Protein AF-A0A5M6ZH50-F1 (afdb_monomer_lite)

pLDDT: mean 71.4, std 13.03, range [37.47, 96.62]

Radius of gyration: 20.54 Å; chains: 1; bounding box: 47×51×54 Å

Secondary structure (DSSP, 8-state):
-TTHHHHHHHHHHHHHHHHHHHHHHS-S--TTTTS-HHHHHHHHHHHHHHHHHHHHHHHHHHHHHTTS-TTSPPSSHHHHHHHHTHHHHHHHHHHHHHHHHHHTT--HHHHHHHHHHHHHHHHHHHHHHH-SSHHHHHHHHHHHHHHHHHHHHHHHHHSHHHHHHHHHHHH-HHHHHHHHHHHHHHHHHHHHHHH-THHHHHHHHHHHHHHHHHHHHHT--

Structure (mmCIF, N/CA/C/O backbone):
data_AF-A0A5M6ZH50-F1
#
_entry.id   AF-A0A5M6ZH50-F1
#
loop_
_atom_site.group_PDB
_atom_site.id
_atom_site.type_symbol
_atom_site.label_atom_id
_atom_site.label_alt_id
_atom_site.label_comp_id
_atom_site.label_asym_id
_atom_site.label_entity_id
_atom_site.label_seq_id
_atom_site.pdbx_PDB_ins_code
_atom_site.Cartn_x
_atom_site.Cartn_y
_atom_site.Cartn_z
_atom_site.occupancy
_atom_site.B_iso_or_equiv
_atom_site.auth_seq_id
_atom_site.auth_comp_id
_atom_site.auth_asym_id
_atom_site.auth_atom_id
_atom_site.pdbx_PDB_model_num
ATOM 1 N N . MET A 1 1 ? -2.933 5.204 34.360 1.00 53.44 1 MET A N 1
ATOM 2 C CA . MET A 1 1 ? -3.200 4.331 33.190 1.00 53.44 1 MET A CA 1
ATOM 3 C C . MET A 1 1 ? -3.358 5.073 31.856 1.00 53.44 1 MET A C 1
ATOM 5 O O . MET A 1 1 ? -3.333 4.418 30.826 1.00 53.44 1 MET A O 1
ATOM 9 N N . GLN A 1 2 ? -3.431 6.413 31.823 1.00 55.91 2 GLN A N 1
ATOM 10 C CA . GLN A 1 2 ? -3.621 7.194 30.583 1.00 55.91 2 GLN A CA 1
ATOM 11 C C . GLN A 1 2 ? -2.525 7.001 29.510 1.00 55.91 2 GLN A C 1
ATOM 13 O O . GLN A 1 2 ? -2.790 7.214 28.332 1.00 55.91 2 GLN A O 1
ATOM 18 N N . PHE A 1 3 ? -1.317 6.573 29.898 1.00 60.88 3 PHE A N 1
ATOM 19 C CA . PHE A 1 3 ? -0.189 6.373 28.976 1.00 60.88 3 PHE A CA 1
ATOM 20 C C . PHE A 1 3 ? -0.034 4.938 28.447 1.00 60.88 3 PHE A C 1
ATOM 22 O O . PHE A 1 3 ? 0.699 4.717 27.486 1.00 60.88 3 PHE A O 1
ATOM 29 N N . LEU A 1 4 ? -0.743 3.969 29.035 1.00 60.50 4 LEU A N 1
ATOM 30 C CA . LEU A 1 4 ? -0.648 2.553 28.668 1.00 60.50 4 LEU A CA 1
ATOM 31 C C . LEU A 1 4 ? -0.952 2.269 27.177 1.00 60.50 4 LEU A C 1
ATOM 33 O O . LEU A 1 4 ? -0.194 1.513 26.572 1.00 60.50 4 LEU A O 1
ATOM 37 N N . PRO A 1 5 ? -1.964 2.894 26.533 1.00 55.47 5 PRO A N 1
ATOM 38 C CA . PRO A 1 5 ? -2.232 2.664 25.112 1.00 55.47 5 PRO A CA 1
ATOM 39 C C . PRO A 1 5 ? -1.081 3.127 24.211 1.00 55.47 5 PRO A C 1
ATOM 41 O O . PRO A 1 5 ? -0.765 2.476 23.221 1.00 55.47 5 PRO A O 1
ATOM 44 N N . TYR A 1 6 ? -0.416 4.229 24.569 1.00 61.12 6 TYR A N 1
ATOM 45 C CA . TYR A 1 6 ? 0.723 4.746 23.809 1.00 61.12 6 TYR A CA 1
ATOM 46 C C . TYR A 1 6 ? 1.960 3.865 23.979 1.00 61.12 6 TYR A C 1
ATOM 48 O O . TYR A 1 6 ? 2.678 3.640 23.009 1.00 61.12 6 TYR A O 1
ATOM 56 N N . ALA A 1 7 ? 2.176 3.312 25.176 1.00 63.84 7 ALA A N 1
ATOM 57 C CA . ALA A 1 7 ? 3.242 2.342 25.418 1.00 63.84 7 ALA A CA 1
ATOM 58 C C . ALA A 1 7 ? 3.039 1.058 24.593 1.00 63.84 7 ALA A C 1
ATOM 60 O O . ALA A 1 7 ? 3.978 0.589 23.954 1.00 63.84 7 ALA A O 1
ATOM 61 N N . ILE A 1 8 ? 1.803 0.543 24.528 1.00 59.88 8 ILE A N 1
ATOM 62 C CA . ILE A 1 8 ? 1.443 -0.595 23.664 1.00 59.88 8 ILE A CA 1
ATOM 63 C C . ILE A 1 8 ? 1.653 -0.241 22.185 1.00 59.88 8 ILE A C 1
ATOM 65 O O . ILE A 1 8 ? 2.130 -1.064 21.412 1.00 59.88 8 ILE A O 1
ATOM 69 N N . GLY A 1 9 ? 1.368 0.998 21.785 1.00 59.56 9 GLY A N 1
ATOM 70 C CA . GLY A 1 9 ? 1.600 1.465 20.418 1.00 59.56 9 GLY A CA 1
ATOM 71 C C . GLY A 1 9 ? 3.038 1.561 19.997 1.00 59.56 9 GLY A C 1
ATOM 72 O O . GLY A 1 9 ? 3.397 1.082 18.926 1.00 59.56 9 GLY A O 1
ATOM 73 N N . ILE A 1 10 ? 3.872 2.122 20.859 1.00 62.03 10 ILE A N 1
ATOM 74 C CA . ILE A 1 10 ? 5.314 2.142 20.647 1.00 62.03 10 ILE A CA 1
ATOM 75 C C . ILE A 1 10 ? 5.848 0.702 20.578 1.00 62.03 10 ILE A C 1
ATOM 77 O O . ILE A 1 10 ? 6.652 0.388 19.701 1.00 62.03 10 ILE A O 1
ATOM 81 N N . PHE A 1 11 ? 5.341 -0.199 21.427 1.00 62.53 11 PHE A N 1
ATOM 82 C CA . PHE A 1 11 ? 5.687 -1.619 21.374 1.00 62.53 11 PHE A CA 1
ATOM 83 C C . PHE A 1 11 ? 5.271 -2.282 20.046 1.00 62.53 11 PHE A C 1
ATOM 85 O O . PHE A 1 11 ? 6.089 -2.931 19.402 1.00 62.53 11 PHE A O 1
ATOM 92 N N . LEU A 1 12 ? 4.047 -2.059 19.559 1.00 53.88 12 LEU A N 1
ATOM 93 C CA . LEU A 1 12 ? 3.583 -2.601 18.272 1.00 53.88 12 LEU A CA 1
ATOM 94 C C . LEU A 1 12 ? 4.338 -2.029 17.061 1.00 53.88 12 LEU A C 1
ATOM 96 O O . LEU A 1 12 ? 4.458 -2.704 16.042 1.00 53.88 12 LEU A O 1
ATOM 100 N N . LEU A 1 13 ? 4.882 -0.814 17.171 1.00 59.00 13 LEU A N 1
ATOM 101 C CA . LEU A 1 13 ? 5.740 -0.209 16.148 1.00 59.00 13 LEU A CA 1
ATOM 102 C C . LEU A 1 13 ? 7.201 -0.681 16.224 1.00 59.00 13 LEU A C 1
ATOM 104 O O . LEU A 1 13 ? 7.985 -0.415 15.313 1.00 59.00 13 LEU A O 1
ATOM 108 N N . THR A 1 14 ? 7.581 -1.404 17.280 1.00 60.38 14 THR A N 1
ATOM 109 C CA . THR A 1 14 ? 8.961 -1.858 17.510 1.00 60.38 14 THR A CA 1
ATOM 110 C C . THR A 1 14 ? 9.535 -2.676 16.347 1.00 60.38 14 THR A C 1
ATOM 112 O O . THR A 1 14 ? 10.663 -2.382 15.958 1.00 60.38 14 THR A O 1
ATOM 115 N N . PRO A 1 15 ? 8.807 -3.614 15.703 1.00 52.69 15 PRO A N 1
ATOM 116 C CA . PRO A 1 15 ? 9.320 -4.318 14.527 1.00 52.69 15 PRO A CA 1
ATOM 117 C C . PRO A 1 15 ? 9.703 -3.372 13.382 1.00 52.69 15 PRO A C 1
ATOM 119 O O . PRO A 1 15 ? 10.737 -3.569 12.751 1.00 52.69 15 PRO A O 1
ATOM 122 N N . PHE A 1 16 ? 8.926 -2.307 13.153 1.00 60.97 16 PHE A N 1
ATOM 123 C CA . PHE A 1 16 ? 9.226 -1.304 12.128 1.00 60.97 16 PHE A CA 1
ATOM 124 C C . PHE A 1 16 ? 10.442 -0.458 12.499 1.00 60.97 16 PHE A C 1
ATOM 126 O O . PHE A 1 16 ? 11.286 -0.212 11.643 1.00 60.97 16 PHE A O 1
ATOM 133 N N . PHE A 1 17 ? 10.573 -0.051 13.765 1.00 67.56 17 PHE A N 1
ATOM 134 C CA . PHE A 1 17 ? 11.758 0.672 14.237 1.00 67.56 17 PHE A CA 1
ATOM 135 C C . PHE A 1 17 ? 13.023 -0.181 14.171 1.00 67.56 17 PHE A C 1
ATOM 137 O O . PHE A 1 17 ? 14.064 0.311 13.746 1.00 67.56 17 PHE A O 1
ATOM 144 N N . ILE A 1 18 ? 12.933 -1.461 14.538 1.00 62.72 18 ILE A N 1
ATOM 145 C CA . ILE A 1 18 ? 14.030 -2.422 14.409 1.00 62.72 18 ILE A CA 1
ATOM 146 C C . ILE A 1 18 ? 14.413 -2.572 12.937 1.00 62.72 18 ILE A C 1
ATOM 148 O O . ILE A 1 18 ? 15.591 -2.496 12.600 1.00 62.72 18 ILE A O 1
ATOM 152 N N . TRP A 1 19 ? 13.430 -2.732 12.051 1.00 60.09 19 TRP A N 1
ATOM 153 C CA . TRP A 1 19 ? 13.680 -2.888 10.622 1.00 60.09 19 TRP A CA 1
ATOM 154 C C . TRP A 1 19 ? 14.287 -1.625 9.997 1.00 60.09 19 TRP A C 1
ATOM 156 O O . TRP A 1 19 ? 15.283 -1.714 9.285 1.00 60.09 19 TRP A O 1
ATOM 166 N N . ALA A 1 20 ? 13.763 -0.441 10.328 1.00 66.62 20 ALA A N 1
ATOM 167 C CA . ALA A 1 20 ? 14.331 0.843 9.920 1.00 66.62 20 ALA A CA 1
ATOM 168 C C . ALA A 1 20 ? 15.754 1.038 10.472 1.00 66.62 20 ALA A C 1
ATOM 170 O O . ALA A 1 20 ? 16.644 1.483 9.750 1.00 66.62 20 ALA A O 1
ATOM 171 N N . GLY A 1 21 ? 15.997 0.641 11.723 1.00 71.69 21 GLY A N 1
ATOM 172 C CA . GLY A 1 21 ? 17.324 0.633 12.334 1.00 71.69 21 GLY A CA 1
ATOM 173 C C . GLY A 1 21 ? 18.294 -0.272 11.578 1.00 71.69 21 GLY A C 1
ATOM 174 O O . GLY A 1 21 ? 19.373 0.172 11.198 1.00 71.69 21 GLY A O 1
ATOM 175 N N . PHE A 1 22 ? 17.895 -1.508 11.268 1.00 63.75 22 PHE A N 1
ATOM 176 C CA . PHE A 1 22 ? 18.689 -2.416 10.436 1.00 63.75 22 PHE A CA 1
ATOM 177 C C . PHE A 1 22 ? 18.934 -1.863 9.033 1.00 63.75 22 PHE A C 1
ATOM 179 O O . PHE A 1 22 ? 20.013 -2.055 8.472 1.00 63.75 22 PHE A O 1
ATOM 186 N N . TYR A 1 23 ? 17.959 -1.159 8.464 1.00 65.19 23 TYR A N 1
ATOM 187 C CA . TYR A 1 23 ? 18.103 -0.523 7.164 1.00 65.19 23 TYR A CA 1
ATOM 188 C C . TYR A 1 23 ? 19.186 0.566 7.183 1.00 65.19 23 TYR A C 1
ATOM 190 O O . TYR A 1 23 ? 20.031 0.591 6.293 1.00 65.19 23 TYR A O 1
ATOM 198 N N . VAL A 1 24 ? 19.212 1.406 8.224 1.00 75.25 24 VAL A N 1
ATOM 199 C CA . VAL A 1 24 ? 20.204 2.484 8.396 1.00 75.25 24 VAL A CA 1
ATOM 200 C C . VAL A 1 24 ? 21.592 1.947 8.765 1.00 75.25 24 VAL A C 1
ATOM 202 O O . VAL A 1 24 ? 22.595 2.430 8.249 1.00 75.25 24 VAL A O 1
ATOM 205 N N . ILE A 1 25 ? 21.664 0.953 9.655 1.00 78.12 25 ILE A N 1
ATOM 206 C CA . ILE A 1 25 ? 22.928 0.462 10.234 1.00 78.12 25 ILE A CA 1
ATOM 207 C C . ILE A 1 25 ? 23.700 -0.444 9.270 1.00 78.12 25 ILE A C 1
ATOM 209 O O . ILE A 1 25 ? 24.920 -0.544 9.368 1.00 78.12 25 ILE A O 1
ATOM 213 N N . MET A 1 26 ? 23.018 -1.118 8.345 1.00 73.38 26 MET A N 1
ATOM 214 C CA . MET A 1 26 ? 23.655 -2.028 7.395 1.00 73.38 26 MET A CA 1
ATOM 215 C C . MET A 1 26 ? 23.707 -1.384 5.996 1.00 73.38 26 MET A C 1
ATOM 217 O O . MET A 1 26 ? 22.807 -1.633 5.189 1.00 73.38 26 MET A O 1
ATOM 221 N N . PRO A 1 27 ? 24.728 -0.569 5.681 1.00 66.44 27 PRO A N 1
ATOM 222 C CA . PRO A 1 27 ? 24.865 0.045 4.366 1.00 66.44 27 PRO A CA 1
ATOM 223 C C . PRO A 1 27 ? 25.126 -1.019 3.293 1.00 66.44 27 PRO A C 1
ATOM 225 O O . PRO A 1 27 ? 25.897 -1.954 3.497 1.00 66.44 27 PRO A O 1
ATOM 228 N N . GLY A 1 28 ? 24.473 -0.873 2.143 1.00 68.50 28 GLY A N 1
ATOM 229 C CA . GLY A 1 28 ? 2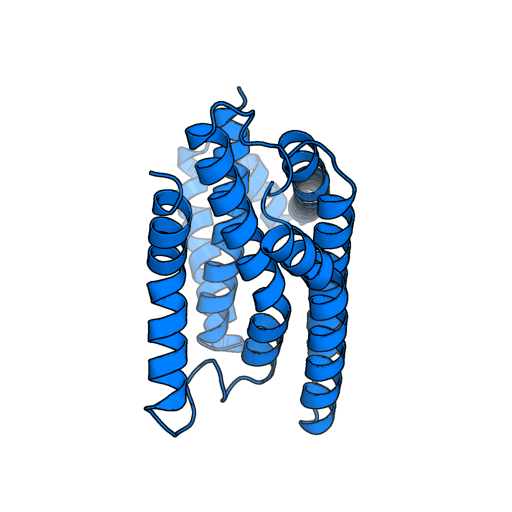4.606 -1.779 1.002 1.00 68.50 28 GLY A CA 1
ATOM 230 C C . GLY A 1 28 ? 23.254 -2.165 0.397 1.00 68.50 28 GLY A C 1
ATOM 231 O O . GLY A 1 28 ? 22.212 -1.947 1.024 1.00 68.50 28 GLY A O 1
ATOM 232 N N . PRO A 1 29 ? 23.254 -2.723 -0.825 1.00 66.38 29 PRO A N 1
ATOM 233 C CA . PRO A 1 29 ? 22.031 -3.137 -1.489 1.00 66.38 29 PRO A CA 1
ATOM 234 C C . PRO A 1 29 ? 21.320 -4.236 -0.685 1.00 66.38 29 PRO A C 1
ATOM 236 O O . PRO A 1 29 ? 21.863 -5.309 -0.421 1.00 66.38 29 PRO A O 1
ATOM 239 N N . LYS A 1 30 ? 20.086 -3.946 -0.280 1.00 69.62 30 LYS A N 1
ATOM 240 C CA . LYS A 1 30 ? 19.130 -4.874 0.314 1.00 69.62 30 LYS A CA 1
ATOM 241 C C . LYS A 1 30 ? 18.453 -5.655 -0.797 1.00 69.62 30 LYS A C 1
ATOM 243 O O . LYS A 1 30 ? 17.676 -5.078 -1.556 1.00 69.62 30 LYS A O 1
ATOM 248 N N . TRP A 1 31 ? 18.742 -6.949 -0.854 1.00 61.25 31 TRP A N 1
ATOM 249 C CA . TRP A 1 31 ? 18.145 -7.848 -1.831 1.00 61.25 31 TRP A CA 1
ATOM 250 C C . TRP A 1 31 ? 16.619 -7.880 -1.687 1.00 61.25 31 TRP A C 1
ATOM 252 O O . TRP A 1 31 ? 16.093 -8.010 -0.582 1.00 61.25 31 TRP A O 1
ATOM 262 N N . GLY A 1 32 ? 15.921 -7.736 -2.806 1.00 63.16 32 GLY A N 1
ATOM 263 C CA . GLY A 1 32 ? 14.473 -7.586 -2.900 1.00 63.16 32 GLY A CA 1
ATOM 264 C C . GLY A 1 32 ? 13.911 -6.210 -2.519 1.00 63.16 32 GLY A C 1
ATOM 265 O O . GLY A 1 32 ? 12.709 -6.018 -2.683 1.00 63.16 32 GLY A O 1
ATOM 266 N N . VAL A 1 33 ? 14.715 -5.259 -2.024 1.00 64.12 33 VAL A N 1
ATOM 267 C CA . VAL A 1 33 ? 14.230 -3.931 -1.599 1.00 64.12 33 VAL A CA 1
ATOM 268 C C . VAL A 1 33 ? 14.913 -2.819 -2.385 1.00 64.12 33 VAL A C 1
ATOM 270 O O . VAL A 1 33 ? 14.230 -2.078 -3.073 1.00 64.12 33 VAL A O 1
ATOM 273 N N . THR A 1 34 ? 16.237 -2.682 -2.333 1.00 66.50 34 THR A N 1
ATOM 274 C CA . THR A 1 34 ? 16.936 -1.574 -3.024 1.00 66.50 34 THR A CA 1
ATOM 275 C C . THR A 1 34 ? 17.431 -1.937 -4.420 1.00 66.50 34 THR A C 1
ATOM 277 O O . THR A 1 34 ? 17.735 -1.055 -5.211 1.00 66.50 34 THR A O 1
ATOM 280 N N . ASP A 1 35 ? 17.570 -3.228 -4.700 1.00 71.31 35 ASP A N 1
ATOM 281 C CA . ASP A 1 35 ? 17.907 -3.804 -6.007 1.00 71.31 35 ASP A CA 1
ATOM 282 C C . ASP A 1 35 ? 16.670 -4.001 -6.904 1.00 71.31 35 ASP A C 1
ATOM 284 O O . ASP A 1 35 ? 16.815 -4.204 -8.106 1.00 71.31 35 ASP A O 1
ATOM 288 N N . ALA A 1 36 ? 15.464 -3.910 -6.333 1.00 80.94 36 ALA A N 1
ATOM 289 C CA . ALA A 1 36 ? 14.188 -3.998 -7.032 1.00 80.94 36 ALA A CA 1
ATOM 290 C C . ALA A 1 36 ? 13.406 -2.675 -6.881 1.00 80.94 36 ALA A C 1
ATOM 292 O O . ALA A 1 36 ? 12.618 -2.530 -5.938 1.00 80.94 36 ALA A O 1
ATOM 293 N N . PRO A 1 37 ? 13.584 -1.706 -7.803 1.00 82.19 37 PRO A N 1
ATOM 294 C CA . PRO A 1 37 ? 12.968 -0.377 -7.718 1.00 82.19 37 PRO A CA 1
ATOM 295 C C . PRO A 1 37 ? 11.446 -0.413 -7.566 1.00 82.19 37 PRO A C 1
ATOM 297 O O . PRO A 1 37 ? 10.864 0.373 -6.812 1.00 82.19 37 PRO A O 1
ATOM 300 N N . LEU A 1 38 ? 10.797 -1.367 -8.242 1.00 78.56 38 LEU A N 1
ATOM 301 C CA . LEU A 1 38 ? 9.362 -1.606 -8.128 1.00 78.56 38 LEU A CA 1
ATOM 302 C C . LEU A 1 38 ? 8.962 -2.000 -6.699 1.00 78.56 38 LEU A C 1
ATOM 304 O O . LEU A 1 38 ? 8.017 -1.432 -6.153 1.00 78.56 38 LEU A O 1
ATOM 308 N N . THR A 1 39 ? 9.694 -2.919 -6.067 1.00 77.75 39 THR A N 1
ATOM 309 C CA . THR A 1 39 ? 9.396 -3.371 -4.703 1.00 77.75 39 THR A CA 1
ATOM 310 C C . THR A 1 39 ? 9.585 -2.247 -3.690 1.00 77.75 39 THR A C 1
ATOM 312 O O . THR A 1 39 ? 8.702 -2.030 -2.859 1.00 77.75 39 THR A O 1
ATOM 315 N N . ALA A 1 40 ? 10.675 -1.475 -3.780 1.00 81.06 40 ALA A N 1
ATOM 316 C CA . ALA A 1 40 ? 10.860 -0.301 -2.922 1.00 81.06 40 ALA A CA 1
ATOM 317 C C . ALA A 1 40 ? 9.745 0.734 -3.102 1.00 81.06 40 ALA A C 1
ATOM 319 O O . ALA A 1 40 ? 9.259 1.288 -2.118 1.00 81.06 40 ALA A O 1
ATOM 320 N N . SER A 1 41 ? 9.312 0.969 -4.339 1.00 83.19 41 SER A N 1
ATOM 321 C CA . SER A 1 41 ? 8.216 1.892 -4.641 1.00 83.19 41 SER A CA 1
ATOM 322 C C . SER A 1 41 ? 6.890 1.419 -4.040 1.00 83.19 41 SER A C 1
ATOM 324 O O . SER A 1 41 ? 6.184 2.198 -3.403 1.00 83.19 41 SER A O 1
ATOM 326 N N . MET A 1 42 ? 6.568 0.128 -4.161 1.00 78.44 42 MET A N 1
ATOM 327 C CA . MET A 1 42 ? 5.374 -0.456 -3.537 1.00 78.44 42 MET A CA 1
ATOM 328 C C . MET A 1 42 ? 5.429 -0.378 -2.009 1.00 78.44 42 MET A C 1
ATOM 330 O O . MET A 1 42 ? 4.436 -0.013 -1.377 1.00 78.44 42 MET A O 1
ATOM 334 N N . LEU A 1 43 ? 6.594 -0.656 -1.413 1.00 80.00 43 LEU A N 1
ATOM 335 C CA . LEU A 1 43 ? 6.806 -0.513 0.026 1.00 80.00 43 LEU A CA 1
ATOM 336 C C . LEU A 1 43 ? 6.597 0.936 0.468 1.00 80.00 43 LEU A C 1
ATOM 338 O O . LEU A 1 43 ? 5.790 1.168 1.367 1.00 80.00 43 LEU A O 1
ATOM 342 N N . MET A 1 44 ? 7.237 1.907 -0.193 1.00 83.31 44 MET A N 1
ATOM 343 C CA . MET A 1 44 ? 7.079 3.330 0.122 1.00 83.31 44 MET A CA 1
ATOM 344 C C . MET A 1 44 ? 5.616 3.769 0.072 1.00 83.31 44 MET A C 1
ATOM 346 O O . MET A 1 44 ? 5.127 4.375 1.022 1.00 83.31 44 MET A O 1
ATOM 350 N N . VAL A 1 45 ? 4.896 3.419 -0.994 1.00 84.94 45 VAL A N 1
ATOM 351 C CA . VAL A 1 45 ? 3.483 3.788 -1.162 1.00 84.94 45 VAL A CA 1
ATOM 352 C C . VAL A 1 45 ? 2.581 3.137 -0.105 1.00 84.94 45 VAL A C 1
ATOM 354 O O . VAL A 1 45 ? 1.580 3.733 0.289 1.00 84.94 45 VAL A O 1
ATOM 357 N N . SER A 1 46 ? 2.952 1.958 0.408 1.00 78.44 46 SER A N 1
ATOM 358 C CA . SER A 1 46 ? 2.194 1.232 1.438 1.00 78.44 46 SER A CA 1
ATOM 359 C C . SER A 1 46 ? 2.412 1.721 2.876 1.00 78.44 46 SER A C 1
ATOM 361 O O . SER A 1 46 ? 1.555 1.491 3.733 1.00 78.44 46 SER A O 1
ATOM 363 N N . LEU A 1 47 ? 3.517 2.424 3.161 1.00 81.06 47 LEU A N 1
ATOM 364 C CA . LEU A 1 47 ? 3.856 2.889 4.514 1.00 81.06 47 LEU A CA 1
ATOM 365 C C . LEU A 1 47 ? 2.733 3.681 5.209 1.00 81.06 47 LEU A C 1
ATOM 367 O O . LEU A 1 47 ? 2.474 3.414 6.386 1.00 81.06 47 LEU A O 1
ATOM 371 N N . PRO A 1 48 ? 2.023 4.613 4.543 1.00 83.06 48 PRO A N 1
ATOM 372 C CA . PRO A 1 48 ? 0.985 5.402 5.202 1.00 83.06 48 PRO A CA 1
ATOM 373 C C . PRO A 1 48 ? -0.231 4.556 5.570 1.00 83.06 48 PRO A C 1
ATOM 375 O O . PRO A 1 48 ? -0.859 4.800 6.594 1.00 83.06 48 PRO A O 1
ATOM 378 N N . LEU A 1 49 ? -0.541 3.526 4.775 1.00 78.19 49 LEU A N 1
ATOM 379 C CA . LEU A 1 49 ? -1.623 2.594 5.078 1.00 78.19 49 LEU A CA 1
ATOM 380 C C . LEU A 1 49 ? -1.314 1.797 6.351 1.00 78.19 49 LEU A C 1
ATOM 382 O O . LEU A 1 49 ? -2.167 1.678 7.230 1.00 78.19 49 LEU A O 1
ATOM 386 N N . VAL A 1 50 ? -0.082 1.296 6.473 1.00 75.19 50 VAL A N 1
ATOM 387 C CA . VAL A 1 50 ? 0.381 0.587 7.673 1.00 75.19 50 VAL A CA 1
ATOM 388 C C . VAL A 1 50 ? 0.355 1.515 8.887 1.00 75.19 50 VAL A C 1
ATOM 390 O O . VAL A 1 50 ? -0.201 1.155 9.924 1.00 75.19 50 VAL A O 1
ATOM 393 N N . ALA A 1 51 ? 0.885 2.733 8.748 1.00 76.25 51 ALA A N 1
ATOM 394 C CA . ALA A 1 51 ? 0.884 3.728 9.816 1.00 76.25 51 ALA A CA 1
ATOM 395 C C . ALA A 1 51 ? -0.541 4.096 10.261 1.00 76.25 51 ALA A C 1
ATOM 397 O O . ALA A 1 51 ? -0.819 4.146 11.461 1.00 76.25 51 ALA A O 1
ATOM 398 N N . TYR A 1 52 ? -1.461 4.291 9.311 1.00 79.75 52 TYR A N 1
ATOM 399 C CA . TYR A 1 52 ? -2.874 4.525 9.595 1.00 79.75 52 TYR A CA 1
ATOM 400 C C . TYR A 1 52 ? -3.485 3.353 10.369 1.00 79.75 52 TYR A C 1
ATOM 402 O O . TYR A 1 52 ? -4.147 3.566 11.383 1.00 79.75 52 TYR A O 1
ATOM 410 N N . HIS A 1 53 ? -3.241 2.114 9.930 1.00 75.81 53 HIS A N 1
ATOM 411 C CA . HIS A 1 53 ? -3.763 0.919 10.590 1.00 75.81 53 HIS A CA 1
ATOM 412 C C . HIS A 1 53 ? -3.263 0.800 12.035 1.00 75.81 53 HIS A C 1
ATOM 414 O O . HIS A 1 53 ? -4.057 0.576 12.950 1.00 75.81 53 HIS A O 1
ATOM 420 N N . SER A 1 54 ? -1.968 1.027 12.271 1.00 73.00 54 SER A N 1
ATOM 421 C CA . SER A 1 54 ? -1.404 1.049 13.623 1.00 73.00 54 SER A CA 1
ATOM 422 C C . SER A 1 54 ? -2.026 2.154 14.481 1.00 73.00 54 SER A C 1
ATOM 424 O O . SER A 1 54 ? -2.413 1.899 15.619 1.00 73.00 54 SER A O 1
ATOM 426 N N . LEU A 1 55 ? -2.183 3.369 13.945 1.00 75.19 55 LEU A N 1
ATOM 427 C CA . LEU A 1 55 ? -2.828 4.479 14.655 1.00 75.19 55 LEU A CA 1
ATOM 428 C C . LEU A 1 55 ? -4.285 4.173 15.011 1.00 75.19 55 LEU A C 1
ATOM 430 O O . LEU A 1 55 ? -4.717 4.473 16.124 1.00 75.19 55 LEU A O 1
ATOM 434 N N . ALA A 1 56 ? -5.029 3.559 14.094 1.00 74.31 56 ALA A N 1
ATOM 435 C CA . ALA A 1 56 ? -6.412 3.163 14.313 1.00 74.31 56 ALA A CA 1
ATOM 436 C C . ALA A 1 56 ? -6.538 2.068 15.383 1.00 74.31 56 ALA A C 1
ATOM 438 O O . ALA A 1 56 ? -7.341 2.206 16.306 1.00 74.31 56 ALA A O 1
ATOM 439 N N . GLY A 1 57 ? -5.702 1.026 15.326 1.00 72.94 57 GLY A N 1
ATOM 440 C CA . GLY A 1 57 ? -5.671 -0.024 16.350 1.00 72.94 57 GLY A CA 1
ATOM 441 C C . GLY A 1 57 ? -5.337 0.529 17.739 1.00 72.94 57 GLY A C 1
ATOM 442 O O . GLY A 1 57 ? -5.942 0.146 18.741 1.00 72.94 57 GLY A O 1
ATOM 443 N N . LEU A 1 58 ? -4.437 1.510 17.807 1.00 73.31 58 LEU A N 1
ATOM 444 C CA . LEU A 1 58 ? -4.099 2.173 19.065 1.00 73.31 58 LEU A CA 1
ATOM 445 C C . LEU A 1 58 ? -5.190 3.087 19.585 1.00 73.31 58 LEU A C 1
ATOM 447 O O . LEU A 1 58 ? -5.431 3.119 20.793 1.00 73.31 58 LEU A O 1
ATOM 451 N N . ALA A 1 59 ? -5.872 3.795 18.691 1.00 73.25 59 ALA A N 1
ATOM 452 C CA . ALA A 1 59 ? -7.045 4.572 19.047 1.00 73.25 59 ALA A CA 1
ATOM 453 C C . ALA A 1 59 ? -8.143 3.675 19.625 1.00 73.25 59 ALA A C 1
ATOM 455 O O . ALA A 1 59 ? -8.712 4.022 20.656 1.00 73.25 59 ALA A O 1
ATOM 456 N N . PHE A 1 60 ? -8.372 2.496 19.041 1.00 72.38 60 PHE A N 1
ATOM 457 C CA . PHE A 1 60 ? -9.342 1.525 19.544 1.00 72.38 60 PHE A CA 1
ATOM 458 C C . PHE A 1 60 ? -9.036 1.093 20.983 1.00 72.38 60 PHE A C 1
ATOM 460 O O . PHE A 1 60 ? -9.898 1.167 21.865 1.00 72.38 60 PHE A O 1
ATOM 467 N N . VAL A 1 61 ? -7.787 0.702 21.243 1.00 70.94 61 VAL A N 1
ATOM 468 C CA . VAL A 1 61 ? -7.320 0.280 22.571 1.00 70.94 61 VAL A CA 1
ATOM 469 C C . VAL A 1 61 ? -7.398 1.436 23.579 1.00 70.94 61 VAL A C 1
ATOM 471 O O . VAL A 1 61 ? -7.886 1.258 24.698 1.00 70.94 61 VAL A O 1
ATOM 474 N N . ALA A 1 62 ? -6.988 2.644 23.180 1.00 71.75 62 ALA A N 1
ATOM 475 C CA . ALA A 1 62 ? -7.048 3.839 24.021 1.00 71.75 62 ALA A CA 1
ATOM 476 C C . ALA A 1 62 ? -8.485 4.247 24.374 1.00 71.75 62 ALA A C 1
ATOM 478 O O . ALA A 1 62 ? -8.775 4.555 25.531 1.00 71.75 62 ALA A O 1
ATOM 479 N N . ASN A 1 63 ? -9.386 4.223 23.392 1.00 73.75 63 ASN A N 1
ATOM 480 C CA . ASN A 1 63 ? -10.795 4.556 23.569 1.00 73.75 63 ASN A CA 1
ATOM 481 C C . ASN A 1 63 ? -11.494 3.542 24.481 1.00 73.75 63 ASN A C 1
ATOM 483 O O . ASN A 1 63 ? -12.222 3.950 25.387 1.00 73.75 63 ASN A O 1
ATOM 487 N N . SER A 1 64 ? -11.199 2.249 24.312 1.00 74.75 64 SER A N 1
ATOM 488 C CA . SER A 1 64 ? -11.745 1.174 25.151 1.00 74.75 64 SER A CA 1
ATOM 489 C C . SER A 1 64 ? -11.321 1.326 26.615 1.00 74.75 64 SER A C 1
ATOM 491 O O . SER A 1 64 ? -12.155 1.264 27.515 1.00 74.75 64 SER A O 1
ATOM 493 N N . MET A 1 65 ? -10.043 1.631 26.871 1.00 73.00 65 MET A N 1
ATOM 494 C CA . MET A 1 65 ? -9.554 1.924 28.228 1.00 73.00 65 MET A CA 1
ATOM 495 C C . MET A 1 65 ? -10.178 3.183 28.844 1.00 73.00 65 MET A C 1
ATOM 497 O O . MET A 1 65 ? -10.252 3.299 30.065 1.00 73.00 65 MET A O 1
ATOM 501 N N . ALA A 1 66 ? -10.621 4.130 28.016 1.00 73.88 66 ALA A N 1
ATOM 502 C CA . ALA A 1 66 ? -11.301 5.344 28.454 1.00 73.88 66 ALA A CA 1
ATOM 503 C C . ALA A 1 66 ? -12.822 5.161 28.642 1.00 73.88 66 ALA A C 1
ATOM 505 O O . ALA A 1 66 ? -13.519 6.152 28.866 1.00 73.88 66 ALA A O 1
ATOM 506 N N . GLY A 1 67 ? -13.347 3.933 28.521 1.00 78.06 67 GLY A N 1
ATOM 507 C CA . GLY A 1 67 ? -14.781 3.643 28.625 1.00 78.06 67 GLY A CA 1
ATOM 508 C C . GLY A 1 67 ? -15.606 4.186 27.454 1.00 78.06 67 GLY A C 1
ATOM 509 O O . GLY A 1 67 ? -16.804 4.417 27.598 1.00 78.06 67 GLY A O 1
ATOM 510 N N . ARG A 1 68 ? -14.969 4.442 26.305 1.00 75.25 68 ARG A N 1
ATOM 511 C CA . ARG A 1 68 ? -15.617 4.918 25.076 1.00 75.25 68 ARG A CA 1
ATOM 512 C C . ARG A 1 68 ? -15.678 3.799 24.044 1.00 75.25 68 ARG A C 1
ATOM 514 O O . ARG A 1 68 ? -14.901 2.850 24.085 1.00 75.25 68 ARG A O 1
ATOM 521 N N . THR A 1 69 ? -16.570 3.943 23.072 1.00 71.88 69 THR A N 1
ATOM 522 C CA . THR A 1 69 ? -16.647 3.051 21.910 1.00 71.88 69 THR A CA 1
ATOM 523 C C . THR A 1 69 ? -15.324 3.063 21.139 1.00 71.88 69 THR A C 1
ATOM 525 O O . THR A 1 69 ? -14.894 4.114 20.658 1.00 71.88 69 THR A O 1
ATOM 528 N N . GLY A 1 70 ? -14.683 1.898 21.007 1.00 60.94 70 GLY A N 1
ATOM 529 C CA . GLY A 1 70 ? -13.375 1.751 20.359 1.00 60.94 70 GLY A CA 1
ATOM 530 C C . GLY A 1 70 ? -13.332 2.241 18.905 1.00 60.94 70 GLY A C 1
ATOM 531 O O . GLY A 1 70 ? -12.299 2.716 18.451 1.00 60.94 70 GLY A O 1
ATOM 532 N N . GLU A 1 71 ? -14.465 2.209 18.201 1.00 61.38 71 GLU A N 1
ATOM 533 C CA . GLU A 1 71 ? -14.581 2.566 16.779 1.00 61.38 71 GLU A CA 1
ATOM 534 C C . GLU A 1 71 ? -14.507 4.068 16.468 1.00 61.38 71 GLU A C 1
ATOM 536 O O . GLU A 1 71 ? -14.456 4.449 15.299 1.00 61.38 71 GLU A O 1
ATOM 541 N N . THR A 1 72 ? -14.534 4.939 17.481 1.00 61.47 72 THR A N 1
ATOM 542 C CA . THR A 1 72 ? -14.440 6.387 17.247 1.00 61.47 72 THR A CA 1
ATOM 543 C C . THR A 1 72 ? -13.012 6.815 16.916 1.00 61.47 72 THR A C 1
ATOM 545 O O . THR A 1 72 ? -12.047 6.216 17.386 1.00 61.47 72 THR A O 1
ATOM 548 N N . ALA A 1 73 ? -12.870 7.897 16.146 1.00 67.50 73 ALA A N 1
ATOM 549 C CA . ALA A 1 73 ? -11.575 8.499 15.833 1.00 67.50 73 ALA A CA 1
ATOM 550 C C . ALA A 1 73 ? -10.713 8.733 17.099 1.00 67.50 73 ALA A C 1
ATOM 552 O O . ALA A 1 73 ? -11.263 8.929 18.190 1.00 67.50 73 ALA A O 1
ATOM 553 N N . PRO A 1 74 ? -9.369 8.769 16.976 1.00 69.75 74 PRO A N 1
ATOM 554 C CA . PRO A 1 74 ? -8.494 8.994 18.119 1.00 69.75 74 PRO A CA 1
ATOM 555 C C . PRO A 1 74 ? -8.890 10.273 18.867 1.00 69.75 74 PRO A C 1
ATOM 557 O O . PRO A 1 74 ? -8.968 11.361 18.282 1.00 69.75 74 PRO A O 1
ATOM 560 N N . VAL A 1 75 ? -9.118 10.157 20.179 1.00 71.06 75 VAL A N 1
ATOM 561 C CA . VAL A 1 75 ? -9.448 11.312 21.034 1.00 71.06 75 VAL A CA 1
ATOM 562 C C . VAL A 1 75 ? -8.278 12.298 21.074 1.00 71.06 75 VAL A C 1
ATOM 564 O O . VAL A 1 75 ? -8.477 13.515 21.099 1.00 71.06 75 VAL A O 1
ATOM 567 N N . TRP A 1 76 ? -7.051 11.779 21.022 1.00 75.69 76 TRP A N 1
ATOM 568 C CA . TRP A 1 76 ? -5.835 12.577 21.029 1.00 75.69 76 TRP A CA 1
ATOM 569 C C . TRP A 1 76 ? -5.638 13.316 19.699 1.00 75.69 76 TRP A C 1
ATOM 571 O O . TRP A 1 76 ? -5.423 12.713 18.646 1.00 75.69 76 TRP A O 1
ATOM 581 N N . THR A 1 77 ? -5.697 14.649 19.757 1.00 80.44 77 THR A N 1
ATOM 582 C CA . THR A 1 77 ? -5.625 15.539 18.587 1.00 80.44 77 THR A CA 1
ATOM 583 C C . THR A 1 77 ? -4.400 15.306 17.691 1.00 80.44 77 THR A C 1
ATOM 585 O O . THR A 1 77 ? -4.583 15.301 16.473 1.00 80.44 77 THR A O 1
ATOM 588 N N . PRO A 1 78 ? -3.180 15.081 18.219 1.00 79.94 78 PRO A N 1
ATOM 589 C CA . PRO A 1 78 ? -2.024 14.743 17.392 1.00 79.94 78 PRO A CA 1
ATOM 590 C C . PRO A 1 78 ? -2.220 13.468 16.569 1.00 79.94 78 PRO A C 1
ATOM 592 O O . PRO A 1 78 ? -2.011 13.516 15.363 1.00 79.94 78 PRO A O 1
ATOM 595 N N . ALA A 1 79 ? -2.704 12.371 17.165 1.00 76.69 79 ALA A N 1
ATOM 596 C CA . ALA A 1 79 ? -2.979 11.133 16.425 1.00 76.69 79 ALA A CA 1
ATOM 597 C C . ALA A 1 79 ? -4.052 11.326 15.348 1.00 76.69 79 ALA A C 1
ATOM 599 O O . ALA A 1 79 ? -3.920 10.793 14.251 1.00 76.69 79 ALA A O 1
ATOM 600 N N . ARG A 1 80 ? -5.082 12.137 15.623 1.00 81.31 80 ARG A N 1
ATOM 601 C CA . ARG A 1 80 ? -6.105 12.475 14.624 1.00 81.31 80 ARG A CA 1
ATOM 602 C C . ARG A 1 80 ? -5.521 13.250 13.441 1.00 81.31 80 ARG A C 1
ATOM 604 O O . ARG A 1 80 ? -5.808 12.903 12.303 1.00 81.31 80 ARG A O 1
ATOM 611 N N . ARG A 1 81 ? -4.683 14.261 13.699 1.00 84.81 81 ARG A N 1
ATOM 612 C CA . ARG A 1 81 ? -3.986 15.007 12.634 1.00 84.81 81 ARG A CA 1
ATOM 613 C C . ARG A 1 81 ? -3.032 14.116 11.845 1.00 84.81 81 ARG A C 1
ATOM 615 O O . ARG A 1 81 ? -2.946 14.257 10.634 1.00 84.81 81 ARG A O 1
ATOM 622 N N . PHE A 1 82 ? -2.341 13.201 12.524 1.00 83.94 82 PHE A N 1
ATOM 623 C CA . PHE A 1 82 ? -1.457 12.240 11.871 1.00 83.94 82 PHE A CA 1
ATOM 624 C C . PHE A 1 82 ? -2.251 11.303 10.956 1.00 83.94 82 PHE A C 1
ATOM 626 O O . PHE A 1 82 ? -1.876 11.135 9.805 1.00 83.94 82 PHE A O 1
ATOM 633 N N . GLY A 1 83 ? -3.389 10.779 11.425 1.00 83.94 83 GLY A N 1
ATOM 634 C CA . GLY A 1 83 ? -4.305 9.978 10.610 1.00 83.94 83 GLY A CA 1
ATOM 635 C C . GLY A 1 83 ? -4.780 10.719 9.357 1.00 83.94 83 GLY A C 1
ATOM 636 O O . GLY A 1 83 ? -4.655 10.172 8.270 1.00 83.94 83 GLY A O 1
ATOM 637 N N . GLN A 1 84 ? -5.206 11.981 9.505 1.00 86.00 84 GLN A N 1
ATOM 638 C CA . GLN A 1 84 ? -5.655 12.854 8.403 1.00 86.00 84 GLN A CA 1
ATOM 639 C C . GLN A 1 84 ? -4.569 13.176 7.366 1.00 86.00 84 GLN A C 1
ATOM 641 O O . GLN A 1 84 ? -4.851 13.565 6.235 1.00 86.00 84 GLN A O 1
ATOM 646 N N . ALA A 1 85 ? -3.301 13.067 7.757 1.00 89.75 85 ALA A N 1
ATOM 647 C CA . ALA A 1 85 ? -2.186 13.298 6.854 1.00 89.75 85 ALA A CA 1
ATOM 648 C C . ALA A 1 85 ? -1.852 12.061 6.005 1.00 89.75 85 ALA A C 1
ATOM 650 O O . ALA A 1 85 ? -1.090 12.188 5.051 1.00 89.75 85 ALA A O 1
ATOM 651 N N . MET A 1 86 ? -2.393 10.875 6.314 1.00 89.38 86 MET A N 1
ATOM 652 C CA . MET A 1 86 ? -1.986 9.633 5.648 1.00 89.38 86 MET A CA 1
ATOM 653 C C . MET A 1 86 ? -2.411 9.597 4.180 1.00 89.38 86 MET A C 1
ATOM 655 O O . MET A 1 86 ? -1.579 9.292 3.332 1.00 89.38 86 MET A O 1
ATOM 659 N N . ALA A 1 87 ? -3.654 9.973 3.856 1.00 89.12 87 ALA A N 1
ATOM 660 C CA . ALA A 1 87 ? -4.126 10.019 2.471 1.00 89.12 87 ALA A CA 1
ATOM 661 C C . ALA A 1 87 ? -3.298 10.965 1.567 1.00 89.12 87 ALA A C 1
ATOM 663 O O . ALA A 1 87 ? -2.796 10.505 0.535 1.00 89.12 87 ALA A O 1
ATOM 664 N N . PRO A 1 88 ? -3.078 12.253 1.917 1.00 93.19 88 PRO A N 1
ATOM 665 C CA . PRO A 1 88 ? -2.240 13.127 1.095 1.00 93.19 88 PRO A CA 1
ATOM 666 C C . PRO A 1 88 ? -0.779 12.666 1.060 1.00 93.19 88 PRO A C 1
ATOM 668 O O . PRO A 1 88 ? -0.119 12.800 0.030 1.00 93.19 88 PRO A O 1
ATOM 671 N N . LEU A 1 89 ? -0.271 12.070 2.142 1.00 92.19 89 LEU A N 1
ATOM 672 C CA . LEU A 1 89 ? 1.084 11.532 2.174 1.00 92.19 89 LEU A CA 1
ATOM 673 C C . LEU A 1 89 ? 1.239 10.313 1.251 1.00 92.19 89 LEU A C 1
ATOM 675 O O . LEU A 1 89 ? 2.255 10.214 0.570 1.00 92.19 89 LEU A O 1
ATOM 679 N N . THR A 1 90 ? 0.225 9.450 1.117 1.00 91.25 90 THR A N 1
ATOM 680 C CA . THR A 1 90 ? 0.205 8.389 0.094 1.00 91.25 90 THR A CA 1
ATOM 681 C C . THR A 1 90 ? 0.310 8.966 -1.313 1.00 91.25 90 THR A C 1
ATOM 683 O O . THR A 1 90 ? 1.091 8.454 -2.113 1.00 91.25 90 THR A O 1
ATOM 686 N N . ILE A 1 91 ? -0.415 10.046 -1.625 1.00 94.31 91 ILE A N 1
ATOM 687 C CA . ILE A 1 91 ? -0.338 10.700 -2.944 1.00 94.31 91 ILE A CA 1
ATOM 688 C C . ILE A 1 91 ? 1.079 11.230 -3.197 1.00 94.31 91 ILE A C 1
ATOM 690 O O . ILE A 1 91 ? 1.646 10.980 -4.261 1.00 94.31 91 ILE A O 1
ATOM 694 N N . LEU A 1 92 ? 1.677 11.904 -2.210 1.00 96.00 92 LEU A N 1
ATOM 695 C CA . LEU A 1 92 ? 3.041 12.431 -2.310 1.00 96.00 92 LEU A CA 1
ATOM 696 C C . LEU A 1 92 ? 4.080 11.320 -2.500 1.00 96.00 92 LEU A C 1
ATOM 698 O O . LEU A 1 92 ? 4.924 11.420 -3.389 1.00 96.00 92 LEU A O 1
ATOM 702 N N . LEU A 1 93 ? 4.003 10.243 -1.713 1.00 92.38 93 LEU A N 1
ATOM 703 C CA . LEU A 1 93 ? 4.910 9.101 -1.845 1.00 92.38 93 LEU A CA 1
ATOM 704 C C . LEU A 1 93 ? 4.712 8.359 -3.167 1.00 92.38 93 LEU A C 1
ATOM 706 O O . LEU A 1 93 ? 5.686 7.880 -3.744 1.00 92.38 93 LEU A O 1
ATOM 710 N N . THR A 1 94 ? 3.484 8.307 -3.682 1.00 95.06 94 THR A N 1
ATOM 711 C CA . THR A 1 94 ? 3.198 7.747 -5.008 1.00 95.06 94 THR A CA 1
ATOM 712 C C . THR A 1 94 ? 3.853 8.592 -6.091 1.00 95.06 94 THR A C 1
ATOM 714 O O . THR A 1 94 ? 4.601 8.056 -6.899 1.00 95.06 94 THR A O 1
ATOM 717 N N . ALA A 1 95 ? 3.659 9.913 -6.077 1.00 96.62 95 ALA A N 1
ATOM 718 C CA . ALA A 1 95 ? 4.293 10.815 -7.037 1.00 96.62 95 ALA A CA 1
ATOM 719 C C . ALA A 1 95 ? 5.830 10.733 -6.978 1.00 96.62 95 ALA A C 1
ATOM 721 O O . ALA A 1 95 ? 6.480 10.633 -8.018 1.00 96.62 95 ALA A O 1
ATOM 722 N N . GLY A 1 96 ? 6.405 10.699 -5.771 1.00 94.81 96 GLY A N 1
ATOM 723 C CA . GLY A 1 96 ? 7.844 10.517 -5.571 1.00 94.81 96 GLY A CA 1
ATOM 724 C C . GLY A 1 96 ? 8.352 9.173 -6.097 1.00 94.81 96 GLY A C 1
ATOM 725 O O . GLY A 1 96 ? 9.372 9.128 -6.780 1.00 94.81 96 GLY A O 1
ATOM 726 N N . SER A 1 97 ? 7.608 8.090 -5.855 1.00 93.00 97 SER A N 1
ATOM 727 C CA . SER A 1 97 ? 7.946 6.754 -6.360 1.00 93.00 97 SER A CA 1
ATOM 728 C C . SER A 1 97 ? 7.888 6.695 -7.886 1.00 93.00 97 SER A C 1
ATOM 730 O O . SER A 1 97 ? 8.785 6.141 -8.509 1.00 93.00 97 SER A O 1
ATOM 732 N N . LEU A 1 98 ? 6.883 7.317 -8.510 1.00 96.19 98 LEU A N 1
ATOM 733 C CA . LEU A 1 98 ? 6.777 7.393 -9.970 1.00 96.19 98 LEU A CA 1
ATOM 734 C C . LEU A 1 98 ? 7.926 8.193 -10.588 1.00 96.19 98 LEU A C 1
ATOM 736 O O . LEU A 1 98 ? 8.511 7.748 -11.571 1.00 96.19 98 LEU A O 1
ATOM 740 N N . ALA A 1 99 ? 8.281 9.340 -10.002 1.00 96.12 99 ALA A N 1
ATOM 741 C CA . ALA A 1 99 ? 9.419 10.136 -10.458 1.00 96.12 99 ALA A CA 1
ATOM 742 C C . ALA A 1 99 ? 10.737 9.356 -10.341 1.00 96.12 99 ALA A C 1
ATOM 744 O O . ALA A 1 99 ? 11.573 9.400 -11.244 1.00 96.12 99 ALA A O 1
ATOM 745 N N . TRP A 1 100 ? 10.905 8.601 -9.253 1.00 93.56 100 TRP A N 1
ATOM 746 C CA . TRP A 1 100 ? 12.082 7.767 -9.051 1.00 93.56 100 TRP A CA 1
ATOM 747 C C . TRP A 1 100 ? 12.140 6.598 -10.044 1.00 93.56 100 TRP A C 1
ATOM 749 O O . TRP A 1 100 ? 13.159 6.428 -10.708 1.00 93.56 100 TRP A O 1
ATOM 759 N N . LEU A 1 101 ? 11.046 5.857 -10.244 1.00 92.88 101 LEU A N 1
ATOM 760 C CA . LEU A 1 101 ? 10.963 4.799 -11.261 1.00 92.88 101 LEU A CA 1
ATOM 761 C C . LEU A 1 101 ? 11.249 5.332 -12.672 1.00 92.88 101 LEU A C 1
ATOM 763 O O . LEU A 1 101 ? 12.019 4.726 -13.415 1.00 92.88 101 LEU A O 1
ATOM 767 N N . ALA A 1 102 ? 10.699 6.499 -13.020 1.00 95.56 102 ALA A N 1
ATOM 768 C CA . ALA A 1 102 ? 10.966 7.149 -14.299 1.00 95.56 102 ALA A CA 1
ATOM 769 C C . ALA A 1 102 ? 12.457 7.495 -14.465 1.00 95.56 102 ALA A C 1
ATOM 771 O O . ALA A 1 102 ? 13.019 7.284 -15.538 1.00 95.56 102 ALA A O 1
ATOM 772 N N . SER A 1 103 ? 13.119 7.965 -13.399 1.00 95.69 103 SER A N 1
ATOM 773 C CA . SER A 1 103 ? 14.563 8.258 -13.410 1.00 95.69 103 SER A CA 1
ATOM 774 C C . SER A 1 103 ? 15.444 7.019 -13.609 1.00 95.69 103 SER A C 1
ATOM 776 O O . SER A 1 103 ? 16.561 7.137 -14.107 1.00 95.69 103 SER A O 1
ATOM 778 N N . LEU A 1 104 ? 14.931 5.836 -13.263 1.00 92.44 104 LEU A N 1
ATOM 779 C CA . LEU A 1 104 ? 15.605 4.548 -13.429 1.00 92.44 104 LEU A CA 1
ATOM 780 C C . LEU A 1 104 ? 15.287 3.871 -14.773 1.00 92.44 104 LEU A C 1
ATOM 782 O O . LEU A 1 104 ? 15.810 2.794 -15.047 1.00 92.44 104 LEU A O 1
ATOM 786 N N . GLY A 1 105 ? 14.459 4.492 -15.623 1.00 93.19 105 GLY A N 1
ATOM 787 C CA . GLY A 1 105 ? 14.074 3.936 -16.924 1.00 93.19 105 GLY A CA 1
ATOM 788 C C . GLY A 1 105 ? 13.135 2.731 -16.827 1.00 93.19 105 GLY A C 1
ATOM 789 O O . GLY A 1 105 ? 13.098 1.906 -17.739 1.00 93.19 105 GLY A O 1
ATOM 790 N N . GLU A 1 106 ? 12.392 2.613 -15.725 1.00 91.94 106 GLU A N 1
ATOM 791 C CA . GLU A 1 106 ? 11.465 1.506 -15.498 1.00 91.94 106 GLU A CA 1
ATOM 792 C C . GLU A 1 106 ? 10.287 1.509 -16.479 1.00 91.94 106 GLU A C 1
ATOM 794 O O . GLU A 1 106 ? 9.888 2.533 -17.042 1.00 91.94 106 GLU A O 1
ATOM 799 N N . SER A 1 107 ? 9.701 0.328 -16.684 1.00 90.88 107 SER A N 1
ATOM 800 C CA . SER A 1 107 ? 8.630 0.156 -17.669 1.00 90.88 107 SER A CA 1
ATOM 801 C C . SER A 1 107 ? 7.371 0.969 -17.332 1.00 90.88 107 SER A C 1
ATOM 803 O O . SER A 1 107 ? 6.988 1.134 -16.169 1.00 90.88 107 SER A O 1
ATOM 805 N N . ALA A 1 108 ? 6.643 1.399 -18.369 1.00 90.25 108 ALA A N 1
ATOM 806 C CA . ALA A 1 108 ? 5.356 2.081 -18.207 1.00 90.25 108 ALA A CA 1
ATOM 807 C C . ALA A 1 108 ? 4.335 1.245 -17.412 1.00 90.25 108 ALA A C 1
ATOM 809 O O . ALA A 1 108 ? 3.540 1.800 -16.657 1.00 90.25 108 ALA A O 1
ATOM 810 N N . TYR A 1 109 ? 4.390 -0.086 -17.530 1.00 82.31 109 TYR A N 1
ATOM 811 C CA . TYR A 1 109 ? 3.534 -1.001 -16.774 1.00 82.31 109 TYR A CA 1
ATOM 812 C C . TYR A 1 109 ? 3.847 -0.996 -15.274 1.00 82.31 109 TYR A C 1
ATOM 814 O O . TYR A 1 109 ? 2.923 -0.954 -14.463 1.00 82.31 109 TYR A O 1
ATOM 822 N N . ALA A 1 110 ? 5.130 -0.990 -14.897 1.00 80.94 110 ALA A N 1
ATOM 823 C CA . ALA A 1 110 ? 5.552 -0.901 -13.500 1.00 80.94 110 ALA A CA 1
ATOM 824 C C . ALA A 1 110 ? 5.083 0.418 -12.865 1.00 80.94 110 ALA A C 1
ATOM 826 O O . ALA A 1 110 ? 4.473 0.417 -11.793 1.00 80.94 110 ALA A O 1
ATOM 827 N N . MET A 1 111 ? 5.275 1.536 -13.574 1.00 90.44 111 MET A N 1
ATOM 828 C CA . MET A 1 111 ? 4.792 2.850 -13.141 1.00 90.44 111 MET A CA 1
ATOM 829 C C . MET A 1 111 ? 3.262 2.888 -13.017 1.00 90.44 111 MET A C 1
ATOM 831 O O . MET A 1 111 ? 2.739 3.342 -12.001 1.00 90.44 111 MET A O 1
ATOM 835 N N . ALA A 1 112 ? 2.526 2.356 -13.998 1.00 85.69 112 ALA A N 1
ATOM 836 C CA . ALA A 1 112 ? 1.067 2.277 -13.939 1.00 85.69 112 ALA A CA 1
ATOM 837 C C . ALA A 1 112 ? 0.577 1.441 -12.743 1.00 85.69 112 ALA A C 1
ATOM 839 O O . ALA A 1 112 ? -0.381 1.831 -12.076 1.00 85.69 112 ALA A O 1
ATOM 840 N N . GLY A 1 113 ? 1.257 0.332 -12.431 1.00 80.94 113 GLY A N 1
ATOM 841 C CA . GLY A 1 113 ? 0.957 -0.502 -11.266 1.00 80.94 113 GLY A CA 1
ATOM 842 C C . GLY A 1 113 ? 1.112 0.251 -9.943 1.00 80.94 113 GLY A C 1
ATOM 843 O O . GLY A 1 113 ? 0.211 0.213 -9.104 1.00 80.94 113 GLY A O 1
ATOM 844 N N . VAL A 1 114 ? 2.211 0.992 -9.771 1.00 88.38 114 VAL A N 1
ATOM 845 C CA . VAL A 1 114 ? 2.447 1.815 -8.570 1.00 88.38 114 VAL A CA 1
ATOM 846 C C . VAL A 1 114 ? 1.445 2.965 -8.472 1.00 88.38 114 VAL A C 1
ATOM 848 O O . VAL A 1 114 ? 0.915 3.215 -7.391 1.00 88.38 114 VAL A O 1
ATOM 851 N N . ALA A 1 115 ? 1.125 3.624 -9.589 1.00 90.75 115 ALA A N 1
ATOM 852 C CA . ALA A 1 115 ? 0.122 4.686 -9.627 1.00 90.75 115 ALA A CA 1
ATOM 853 C C . ALA A 1 115 ? -1.268 4.172 -9.218 1.00 90.75 115 ALA A C 1
ATOM 855 O O . ALA A 1 115 ? -1.934 4.786 -8.384 1.00 90.75 115 ALA A O 1
ATOM 856 N N . ALA A 1 116 ? -1.688 3.028 -9.767 1.00 83.12 116 ALA A N 1
ATOM 857 C CA . ALA A 1 116 ? -2.968 2.406 -9.445 1.00 83.12 116 ALA A CA 1
ATOM 858 C C . ALA A 1 116 ? -3.042 1.992 -7.969 1.00 83.12 116 ALA A C 1
ATOM 860 O O . ALA A 1 116 ? -4.039 2.274 -7.302 1.00 83.12 116 ALA A O 1
ATOM 861 N N . LEU A 1 117 ? -1.975 1.379 -7.442 1.00 83.00 117 LEU A N 1
ATOM 862 C CA . LEU A 1 117 ? -1.880 0.998 -6.034 1.00 83.00 117 LEU A CA 1
ATOM 863 C C . LEU A 1 117 ? -1.962 2.221 -5.112 1.00 83.00 117 LEU A C 1
ATOM 865 O O . LEU A 1 117 ? -2.748 2.229 -4.165 1.00 83.00 117 LEU A O 1
ATOM 869 N N . GLY A 1 118 ? -1.183 3.262 -5.405 1.00 85.25 118 GLY A N 1
ATOM 870 C CA . GLY A 1 118 ? -1.156 4.490 -4.618 1.00 85.25 118 GLY A CA 1
ATOM 871 C C . GLY A 1 118 ? -2.485 5.231 -4.621 1.00 85.25 118 GLY A C 1
ATOM 872 O O . GLY A 1 118 ? -2.958 5.649 -3.566 1.00 85.25 118 GLY A O 1
ATOM 873 N N . LEU A 1 119 ? -3.140 5.320 -5.782 1.00 88.56 119 LEU A N 1
ATOM 874 C CA . LEU A 1 119 ? -4.473 5.905 -5.893 1.00 88.56 119 LEU A CA 1
ATOM 875 C C . LEU A 1 119 ? -5.504 5.100 -5.095 1.00 88.56 119 LEU A C 1
ATOM 877 O O . LEU A 1 119 ? -6.278 5.678 -4.335 1.00 88.56 119 LEU A O 1
ATOM 881 N N . PHE A 1 120 ? -5.495 3.771 -5.225 1.00 84.19 120 PHE A N 1
ATOM 882 C CA . PHE A 1 120 ? -6.387 2.893 -4.471 1.00 84.19 120 PHE A CA 1
ATOM 883 C C . PHE A 1 120 ? -6.212 3.065 -2.954 1.00 84.19 120 PHE A C 1
ATOM 885 O O . PHE A 1 120 ? -7.198 3.201 -2.226 1.00 84.19 120 PHE A O 1
ATOM 892 N N . MET A 1 121 ? -4.967 3.117 -2.474 1.00 82.94 121 MET A N 1
ATOM 893 C CA . MET A 1 121 ? -4.663 3.342 -1.059 1.00 82.94 121 MET A CA 1
ATOM 894 C C . MET A 1 121 ? -5.100 4.732 -0.589 1.00 82.94 121 MET A C 1
ATOM 896 O O . MET A 1 121 ? -5.746 4.840 0.451 1.00 82.94 121 MET A O 1
ATOM 900 N N . ALA A 1 122 ? -4.810 5.784 -1.358 1.00 87.00 122 ALA A N 1
ATOM 901 C CA . ALA A 1 122 ? -5.201 7.150 -1.017 1.00 87.00 122 ALA A CA 1
ATOM 902 C C . ALA A 1 122 ? -6.727 7.301 -0.931 1.00 87.00 122 ALA A C 1
ATOM 904 O O . ALA A 1 122 ? -7.230 7.892 0.021 1.00 87.00 122 ALA A O 1
ATOM 905 N N . LEU A 1 123 ? -7.472 6.716 -1.877 1.00 82.94 123 LEU A N 1
ATOM 906 C CA . LEU A 1 123 ? -8.938 6.710 -1.854 1.00 82.94 123 LEU A CA 1
ATOM 907 C C . LEU A 1 123 ? -9.489 5.909 -0.671 1.00 82.94 123 LEU A C 1
ATOM 909 O O . LEU A 1 123 ? -10.442 6.346 -0.030 1.00 82.94 123 LEU A O 1
ATOM 913 N N . SER A 1 124 ? -8.873 4.769 -0.350 1.00 79.19 124 SER A N 1
ATOM 914 C CA . SER A 1 124 ? -9.258 3.959 0.811 1.00 79.19 124 SER A CA 1
ATOM 915 C C . SER A 1 124 ? -9.051 4.723 2.123 1.00 79.19 124 SER A C 1
ATOM 917 O O . SER A 1 124 ? -9.926 4.708 2.984 1.00 79.19 124 SER A O 1
ATOM 919 N N . LEU A 1 125 ? -7.933 5.444 2.257 1.00 82.12 125 LEU A N 1
ATOM 920 C CA . LEU A 1 125 ? -7.627 6.288 3.417 1.00 82.12 125 LEU A CA 1
ATOM 921 C C . LEU A 1 125 ? -8.525 7.536 3.493 1.00 82.12 125 LEU A C 1
ATOM 923 O O . LEU A 1 125 ? -9.001 7.892 4.565 1.00 82.12 125 LEU A O 1
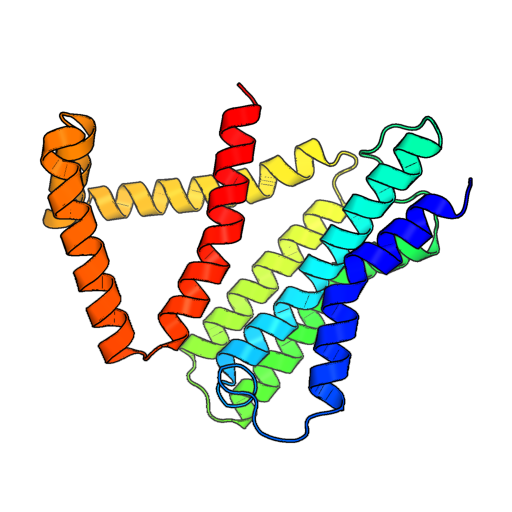ATOM 927 N N . ALA A 1 126 ? -8.835 8.175 2.366 1.00 83.56 126 ALA A N 1
ATOM 928 C CA . ALA A 1 126 ? -9.780 9.291 2.344 1.00 83.56 126 ALA A CA 1
ATOM 929 C C . ALA A 1 126 ? -11.207 8.837 2.716 1.00 83.56 126 ALA A C 1
ATOM 931 O O . ALA A 1 126 ? -11.900 9.489 3.501 1.00 83.56 126 ALA A O 1
ATOM 932 N N . GLY A 1 127 ? -11.639 7.678 2.205 1.00 74.94 127 GLY A N 1
ATOM 933 C CA . GLY A 1 127 ? -12.915 7.058 2.571 1.00 74.94 12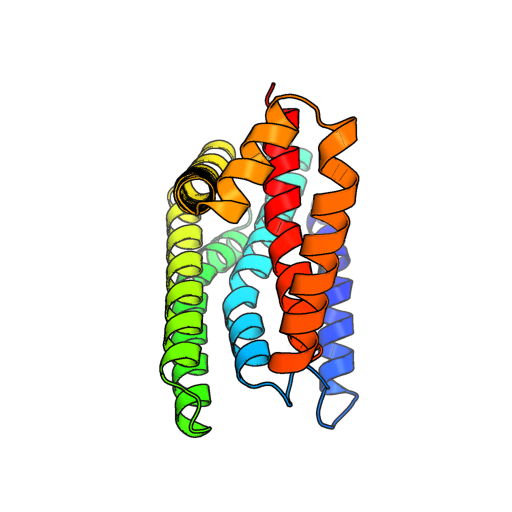7 GLY A CA 1
ATOM 934 C C . GLY A 1 127 ? -12.973 6.684 4.054 1.00 74.94 127 GLY A C 1
ATOM 935 O O . GLY A 1 127 ? -13.989 6.916 4.717 1.00 74.94 127 GLY A O 1
ATOM 936 N N . ALA A 1 128 ? -11.857 6.194 4.590 1.00 71.56 128 ALA A N 1
ATOM 937 C CA . ALA A 1 128 ? -11.680 5.907 6.004 1.00 71.56 128 ALA A CA 1
ATOM 938 C C . ALA A 1 128 ? -11.884 7.129 6.904 1.00 71.56 128 ALA A C 1
ATOM 940 O O . ALA A 1 128 ? -12.609 7.058 7.891 1.00 71.56 128 ALA A O 1
ATOM 941 N N . GLU A 1 129 ? -11.301 8.271 6.542 1.00 71.06 129 GLU A N 1
ATOM 942 C CA . GLU A 1 129 ? -11.448 9.519 7.296 1.00 71.06 129 GLU A CA 1
ATOM 943 C C . GLU A 1 129 ? -12.881 10.069 7.281 1.00 71.06 129 GLU A C 1
ATOM 945 O O . GLU A 1 129 ? -13.320 10.687 8.254 1.00 71.06 129 GLU A O 1
ATOM 950 N N . SER A 1 130 ? -13.623 9.835 6.195 1.00 66.25 130 SER A N 1
ATOM 951 C CA . SER A 1 130 ? -15.013 10.288 6.055 1.00 66.25 130 SER A CA 1
ATOM 952 C C . SER A 1 130 ? -16.026 9.440 6.841 1.00 66.25 130 SER A C 1
ATOM 954 O O . SER A 1 130 ? -17.121 9.911 7.161 1.00 66.25 130 SER A O 1
ATOM 956 N N . SER A 1 131 ? -15.664 8.203 7.193 1.00 57.34 131 SER A N 1
ATOM 957 C CA . SER A 1 131 ? -16.553 7.252 7.862 1.00 57.34 131 SER A CA 1
ATOM 958 C C . SER A 1 131 ? -16.456 7.391 9.385 1.00 57.34 131 SER A C 1
ATOM 960 O O . SER A 1 131 ? -15.409 7.174 9.982 1.00 57.34 131 SER A O 1
ATOM 962 N N . ARG A 1 132 ? -17.569 7.732 10.053 1.00 54.47 132 ARG A N 1
ATOM 963 C CA . ARG A 1 132 ? -17.627 7.902 11.525 1.00 54.47 132 ARG A CA 1
ATOM 964 C C . ARG A 1 132 ? -17.601 6.584 12.323 1.00 54.47 132 ARG A C 1
ATOM 966 O O . ARG A 1 132 ? -17.521 6.642 13.547 1.00 54.47 132 ARG A O 1
ATOM 973 N N . SER A 1 133 ? -17.680 5.432 11.654 1.00 54.62 133 SER A N 1
ATOM 974 C CA . SER A 1 133 ? -17.615 4.088 12.248 1.00 54.62 133 SER A CA 1
ATOM 975 C C . SER A 1 133 ? -16.640 3.216 11.457 1.00 54.62 133 SER A C 1
ATOM 977 O O . SER A 1 133 ? -16.708 3.137 10.227 1.00 54.62 133 SER A O 1
ATOM 979 N N . PHE A 1 134 ? -15.758 2.536 12.189 1.00 50.09 134 PHE A N 1
ATOM 980 C CA . PHE A 1 134 ? -14.764 1.605 11.654 1.00 50.09 134 PHE A CA 1
ATOM 981 C C . PHE A 1 134 ? -15.414 0.404 10.930 1.00 50.09 134 PHE A C 1
ATOM 983 O O . PHE A 1 134 ? -14.848 -0.128 9.975 1.00 50.09 134 PHE A O 1
ATOM 990 N N . GLY A 1 135 ? -16.642 0.020 11.310 1.00 48.50 135 GLY A N 1
ATOM 991 C CA . GLY A 1 135 ? -17.401 -1.062 10.669 1.00 48.50 135 GLY A CA 1
ATOM 992 C C . GLY A 1 135 ? -17.837 -0.753 9.229 1.00 48.50 135 GLY A C 1
ATOM 993 O O . GLY A 1 135 ? -17.718 -1.597 8.337 1.00 48.50 135 GLY A O 1
ATOM 994 N N . HIS A 1 136 ? -18.258 0.484 8.946 1.00 48.69 136 HIS A N 1
ATOM 995 C CA . HIS A 1 136 ? -18.547 0.912 7.566 1.00 48.69 136 HIS A CA 1
ATOM 996 C C . HIS A 1 136 ? -17.278 1.083 6.716 1.00 48.69 136 HIS A C 1
ATOM 998 O O . HIS A 1 136 ? -17.293 0.886 5.501 1.00 48.69 136 HIS A O 1
ATOM 1004 N N . MET A 1 137 ? -16.161 1.386 7.373 1.00 48.31 137 MET A N 1
ATOM 1005 C CA . MET A 1 137 ? -14.859 1.556 6.744 1.00 48.31 137 MET A CA 1
ATOM 1006 C C . MET A 1 137 ? -14.212 0.231 6.317 1.00 48.31 137 MET A C 1
ATOM 1008 O O . MET A 1 137 ? -13.511 0.211 5.312 1.00 48.31 137 MET A O 1
ATOM 1012 N N . LEU A 1 138 ? -14.438 -0.876 7.032 1.00 52.47 138 LEU A N 1
ATOM 1013 C CA . LEU A 1 138 ? -13.981 -2.198 6.585 1.00 52.47 138 LEU A CA 1
ATOM 1014 C C . LEU A 1 138 ? -14.857 -2.741 5.452 1.00 52.47 138 LEU A C 1
ATOM 1016 O O . LEU A 1 138 ? -14.347 -3.371 4.533 1.00 52.47 138 LEU A O 1
ATOM 1020 N N . THR A 1 139 ? -16.160 -2.454 5.469 1.00 54.66 139 THR A N 1
ATOM 1021 C CA . THR A 1 139 ? -17.114 -3.023 4.506 1.00 54.66 139 THR A CA 1
ATOM 1022 C C . THR A 1 139 ? -17.035 -2.408 3.109 1.00 54.66 139 THR A C 1
ATOM 1024 O O . THR A 1 139 ? -17.180 -3.148 2.145 1.00 54.66 139 THR A O 1
ATOM 1027 N N . ALA A 1 140 ? -16.755 -1.112 2.944 1.00 54.22 140 ALA A N 1
ATOM 1028 C CA . ALA A 1 140 ? -16.700 -0.476 1.617 1.00 54.22 140 ALA A CA 1
ATOM 1029 C C . ALA A 1 140 ? -15.499 -0.906 0.730 1.00 54.22 140 ALA A C 1
ATOM 1031 O O . ALA A 1 140 ? -15.722 -1.349 -0.401 1.00 54.22 140 ALA A O 1
ATOM 1032 N N . PRO A 1 141 ? -14.232 -0.847 1.190 1.00 51.72 141 PRO A N 1
ATOM 1033 C CA . PRO A 1 141 ? -13.094 -1.358 0.433 1.00 51.72 141 PRO A CA 1
ATOM 1034 C C . PRO A 1 141 ? -13.093 -2.888 0.375 1.00 51.72 141 PRO A C 1
ATOM 1036 O O . PRO A 1 141 ? -12.756 -3.429 -0.674 1.00 51.72 141 PRO A O 1
ATOM 1039 N N . ALA A 1 142 ? -13.542 -3.600 1.421 1.00 53.38 142 ALA A N 1
ATOM 1040 C CA . ALA A 1 142 ? -13.726 -5.048 1.328 1.00 53.38 142 ALA A CA 1
ATOM 1041 C C . ALA A 1 142 ? -14.795 -5.407 0.291 1.00 53.38 142 ALA A C 1
ATOM 1043 O O . ALA A 1 142 ? -14.582 -6.340 -0.470 1.00 53.38 142 ALA A O 1
ATOM 1044 N N . ALA A 1 143 ? -15.892 -4.649 0.180 1.00 59.44 143 ALA A N 1
ATOM 1045 C CA . ALA A 1 143 ? -16.888 -4.828 -0.875 1.00 59.44 143 ALA A CA 1
ATOM 1046 C C . ALA A 1 143 ? -16.305 -4.539 -2.263 1.00 59.44 143 ALA A C 1
ATOM 1048 O O . ALA A 1 143 ? -16.593 -5.283 -3.194 1.00 59.44 143 ALA A O 1
ATOM 1049 N N . GLY A 1 144 ? -15.453 -3.519 -2.408 1.00 60.44 144 GLY A N 1
ATOM 1050 C CA . GLY A 1 144 ? -14.729 -3.244 -3.653 1.00 60.44 144 GLY A CA 1
ATOM 1051 C C . GLY A 1 144 ? -13.768 -4.372 -4.043 1.00 60.44 144 GLY A C 1
ATOM 1052 O O . GLY A 1 144 ? -13.796 -4.846 -5.178 1.00 60.44 144 GLY A O 1
ATOM 1053 N N . VAL A 1 145 ? -12.975 -4.866 -3.088 1.00 60.16 145 VAL A N 1
ATOM 1054 C CA . VAL A 1 145 ? -12.085 -6.024 -3.265 1.00 60.16 145 VAL A CA 1
ATOM 1055 C C . VAL A 1 145 ? -12.896 -7.282 -3.566 1.00 60.16 145 VAL A C 1
ATOM 1057 O O . VAL A 1 145 ? -12.557 -8.006 -4.491 1.00 60.16 145 VAL A O 1
ATOM 1060 N N . LEU A 1 146 ? -14.009 -7.522 -2.874 1.00 62.25 146 LEU A N 1
ATOM 1061 C CA . LEU A 1 146 ? -14.923 -8.639 -3.125 1.00 62.25 146 LEU A CA 1
ATOM 1062 C C . LEU A 1 146 ? -15.596 -8.543 -4.486 1.00 62.25 146 LEU A C 1
ATOM 1064 O O . LEU A 1 146 ? -15.739 -9.559 -5.154 1.00 62.25 146 LEU A O 1
ATOM 1068 N N . MET A 1 147 ? -16.013 -7.353 -4.917 1.00 67.44 147 MET A N 1
ATOM 1069 C CA . MET A 1 147 ? -16.529 -7.133 -6.266 1.00 67.44 147 MET A CA 1
ATOM 1070 C C . MET A 1 147 ? -15.445 -7.435 -7.296 1.00 67.44 147 MET A C 1
ATOM 1072 O O . MET A 1 147 ? -15.712 -8.180 -8.233 1.00 67.44 147 MET A O 1
ATOM 1076 N N . GLY A 1 148 ? -14.218 -6.953 -7.082 1.00 65.69 148 GLY A N 1
ATOM 1077 C CA . GLY A 1 148 ? -13.062 -7.264 -7.919 1.00 65.69 148 GLY A CA 1
ATOM 1078 C C . GLY A 1 148 ? -12.759 -8.762 -7.970 1.00 65.69 148 GLY A C 1
ATOM 1079 O O . GLY A 1 148 ? -12.635 -9.323 -9.054 1.00 65.69 148 GLY A O 1
ATOM 1080 N N . LEU A 1 149 ? -12.731 -9.438 -6.822 1.00 62.31 149 LEU A N 1
ATOM 1081 C CA . LEU A 1 149 ? -12.520 -10.882 -6.705 1.00 62.31 149 LEU A CA 1
ATOM 1082 C C . LEU A 1 149 ? -13.667 -11.683 -7.318 1.00 62.31 149 LEU A C 1
ATOM 1084 O O . LEU A 1 149 ? -13.420 -12.698 -7.956 1.00 62.31 149 LEU A O 1
ATOM 1088 N N . ARG A 1 150 ? -14.917 -11.228 -7.189 1.00 69.75 150 ARG A N 1
ATOM 1089 C CA . ARG A 1 150 ? -16.074 -11.835 -7.861 1.00 69.75 150 ARG A CA 1
ATOM 1090 C C . ARG A 1 150 ? -15.980 -11.657 -9.370 1.00 69.75 150 ARG A C 1
ATOM 1092 O O . ARG A 1 150 ? -16.264 -12.601 -10.098 1.00 69.75 150 ARG A O 1
ATOM 1099 N N . GLN A 1 151 ? -15.571 -10.484 -9.848 1.00 74.12 151 GLN A N 1
ATOM 1100 C CA . GLN A 1 151 ? -15.364 -10.223 -11.271 1.00 74.12 151 GLN A CA 1
ATOM 1101 C C . GLN A 1 151 ? -14.223 -11.095 -11.815 1.00 74.12 151 GLN A C 1
ATOM 1103 O O . GLN A 1 151 ? -14.397 -11.765 -12.827 1.00 74.12 151 GLN A O 1
ATOM 1108 N N . ALA A 1 152 ? -13.096 -11.153 -11.103 1.00 66.75 152 ALA A N 1
ATOM 1109 C CA . ALA A 1 152 ? -11.956 -12.003 -11.425 1.00 66.75 152 ALA A CA 1
ATOM 1110 C C . ALA A 1 152 ? -12.337 -13.487 -11.391 1.00 66.75 152 ALA A C 1
ATOM 1112 O O . ALA A 1 152 ? -11.999 -14.221 -12.309 1.00 66.75 152 ALA A O 1
ATOM 1113 N N . GLY A 1 153 ? -13.115 -13.915 -10.397 1.00 66.25 153 GLY A N 1
ATOM 1114 C CA . GLY A 1 153 ? -13.674 -15.260 -10.305 1.00 66.25 153 GLY A CA 1
ATOM 1115 C C . GLY A 1 153 ? -14.580 -15.591 -11.491 1.00 66.25 153 GLY A C 1
ATOM 1116 O O . GLY A 1 153 ? -14.442 -16.656 -12.079 1.00 66.25 153 GLY A O 1
ATOM 1117 N N . ARG A 1 154 ? -15.451 -14.666 -11.921 1.00 74.00 154 ARG A N 1
ATOM 1118 C CA . ARG A 1 154 ? -16.268 -14.837 -13.139 1.00 74.00 154 ARG A CA 1
ATOM 1119 C C . ARG A 1 154 ? -15.409 -14.938 -14.397 1.00 74.00 154 ARG A C 1
ATOM 1121 O O . ARG A 1 154 ? -15.689 -15.778 -15.245 1.00 74.00 154 ARG A O 1
ATOM 1128 N N . LEU A 1 155 ? -14.373 -14.110 -14.515 1.00 72.19 155 LEU A N 1
ATOM 1129 C CA . LEU A 1 155 ? -13.438 -14.150 -15.640 1.00 72.19 155 LEU A CA 1
ATOM 1130 C C . LEU A 1 155 ? -12.636 -15.460 -15.652 1.00 72.19 155 LEU A C 1
ATOM 1132 O O . LEU A 1 155 ? -12.513 -16.082 -16.700 1.00 72.19 155 LEU A O 1
ATOM 1136 N N . LEU A 1 156 ? -12.173 -15.932 -14.493 1.00 66.38 156 LEU A N 1
ATOM 1137 C CA . LEU A 1 156 ? -11.508 -17.229 -14.334 1.00 66.38 156 LEU A CA 1
ATOM 1138 C C . LEU A 1 156 ? -12.439 -18.392 -14.692 1.00 66.38 156 LEU A C 1
ATOM 1140 O O . LEU A 1 156 ? -12.017 -19.328 -15.364 1.00 66.38 156 LEU A O 1
ATOM 1144 N N . LEU A 1 157 ? -13.715 -18.316 -14.302 1.00 70.44 157 LEU A N 1
ATOM 1145 C CA . LEU A 1 157 ? -14.736 -19.299 -14.674 1.00 70.44 157 LEU A CA 1
ATOM 1146 C C . LEU A 1 157 ? -15.075 -19.277 -16.173 1.00 70.44 157 LEU A C 1
ATOM 1148 O O . LEU A 1 157 ? -15.522 -20.295 -16.708 1.00 70.44 157 LEU A O 1
ATOM 1152 N N . ALA A 1 158 ? -14.859 -18.144 -16.847 1.00 73.94 158 ALA A N 1
ATOM 1153 C CA . ALA A 1 158 ? -15.015 -18.016 -18.291 1.00 73.94 158 ALA A CA 1
ATOM 1154 C C . ALA A 1 158 ? -13.835 -18.621 -19.074 1.00 73.94 158 ALA A C 1
ATOM 1156 O O . ALA A 1 158 ? -14.005 -18.979 -20.239 1.00 73.94 158 ALA A O 1
ATOM 1157 N N . VAL A 1 159 ? -12.658 -18.786 -18.453 1.00 73.00 159 VAL A N 1
ATOM 1158 C CA . VAL A 1 159 ? -11.525 -19.485 -19.077 1.00 73.00 159 VAL A CA 1
ATOM 1159 C C . VAL A 1 159 ? -11.868 -20.977 -19.193 1.00 73.00 159 VAL A C 1
ATOM 1161 O O . VAL A 1 159 ? -12.146 -21.602 -18.170 1.00 73.00 159 VAL A O 1
ATOM 1164 N N . PRO A 1 160 ? -11.817 -21.592 -20.391 1.00 66.31 160 PRO A N 1
ATOM 1165 C CA . PRO A 1 160 ? -12.325 -22.950 -20.606 1.00 66.31 160 PRO A CA 1
ATOM 1166 C C . PRO A 1 160 ? -11.688 -23.999 -19.689 1.00 66.31 160 PRO A C 1
ATOM 1168 O O . PRO A 1 160 ? -12.390 -24.811 -19.095 1.00 66.31 160 PRO A O 1
ATOM 1171 N N . VAL A 1 161 ? -10.363 -23.952 -19.533 1.00 71.94 161 VAL A N 1
ATOM 1172 C CA . VAL A 1 161 ? -9.604 -24.931 -18.740 1.00 71.94 161 VAL A CA 1
ATOM 1173 C C . VAL A 1 161 ? -9.779 -24.675 -17.242 1.00 71.94 161 VAL A C 1
ATOM 1175 O O . VAL A 1 161 ? -10.236 -25.548 -16.508 1.00 71.94 161 VAL A O 1
ATOM 1178 N N . ILE A 1 162 ? -9.482 -23.454 -16.786 1.00 68.44 162 ILE A N 1
ATOM 1179 C CA . ILE A 1 162 ? -9.530 -23.092 -15.361 1.00 68.44 162 ILE A CA 1
ATOM 1180 C C . ILE A 1 162 ? -10.967 -23.156 -14.833 1.00 68.44 162 ILE A C 1
ATOM 1182 O O . ILE A 1 162 ? -11.222 -23.710 -13.768 1.00 68.44 162 ILE A O 1
ATOM 1186 N N . GLY A 1 163 ? -11.929 -22.644 -15.595 1.00 74.56 163 GLY A N 1
ATOM 1187 C CA . GLY A 1 163 ? -13.329 -22.632 -15.209 1.00 74.56 163 GLY A CA 1
ATOM 1188 C C . GLY A 1 163 ? -13.983 -24.009 -15.179 1.00 74.56 163 GLY A C 1
ATOM 1189 O O . GLY A 1 163 ? -14.942 -24.194 -14.431 1.00 74.56 163 GLY A O 1
ATOM 1190 N N . HIS A 1 164 ? -13.503 -24.977 -15.967 1.00 77.62 164 HIS A N 1
ATOM 1191 C CA . HIS A 1 164 ? -13.958 -26.366 -15.859 1.00 77.62 164 HIS A CA 1
ATOM 1192 C C . HIS A 1 164 ? -13.428 -27.013 -14.575 1.00 77.62 164 HIS A C 1
ATOM 1194 O O . HIS A 1 164 ? -14.218 -27.544 -13.798 1.00 77.62 164 HIS A O 1
ATOM 1200 N N . MET A 1 165 ? -12.133 -26.842 -14.283 1.00 69.94 165 MET A N 1
ATOM 1201 C CA . MET A 1 165 ? -11.526 -27.339 -13.043 1.00 69.94 165 MET A CA 1
ATOM 1202 C C . MET A 1 165 ? -12.192 -26.749 -11.796 1.00 69.94 165 MET A C 1
ATOM 1204 O O . MET A 1 165 ? -12.532 -27.482 -10.876 1.00 69.94 165 MET A O 1
ATOM 1208 N N . LEU A 1 166 ? -12.444 -25.433 -11.772 1.00 73.94 166 LEU A N 1
ATOM 1209 C CA . LEU A 1 166 ? -13.118 -24.776 -10.645 1.00 73.94 166 LEU A CA 1
ATOM 1210 C C . LEU A 1 166 ? -14.546 -25.302 -10.421 1.00 73.94 166 LEU A C 1
ATOM 1212 O O . LEU A 1 166 ? -14.992 -25.404 -9.279 1.00 73.94 166 LEU A O 1
ATOM 1216 N N . ARG A 1 167 ? -15.260 -25.658 -11.497 1.00 80.44 167 ARG A N 1
ATOM 1217 C CA . ARG A 1 167 ? -16.595 -26.270 -11.416 1.00 80.44 167 ARG A CA 1
ATOM 1218 C C . ARG A 1 167 ? -16.544 -27.711 -10.908 1.00 80.44 167 ARG A C 1
ATOM 1220 O O . ARG A 1 167 ? -17.421 -28.091 -10.140 1.00 80.44 167 ARG A O 1
ATOM 1227 N N . GLU A 1 168 ? -15.519 -28.480 -11.272 1.00 78.69 168 GLU A N 1
ATOM 1228 C CA . GLU A 1 168 ? -15.301 -29.822 -10.716 1.00 78.69 168 GLU A CA 1
ATOM 1229 C C . GLU A 1 168 ? -15.009 -29.794 -9.210 1.00 78.69 168 GLU A C 1
ATOM 1231 O O . GLU A 1 168 ? -15.532 -30.640 -8.497 1.00 78.69 168 GLU A O 1
ATOM 1236 N N . ILE A 1 169 ? -14.269 -28.803 -8.693 1.00 71.06 169 ILE A N 1
ATOM 1237 C CA . ILE A 1 169 ? -14.057 -28.651 -7.234 1.00 71.06 169 ILE A CA 1
ATOM 1238 C C . ILE A 1 169 ? -15.372 -28.452 -6.501 1.00 71.06 169 ILE A C 1
ATOM 1240 O O . ILE A 1 169 ? -15.580 -29.022 -5.434 1.00 71.06 169 ILE A O 1
ATOM 1244 N N . ALA A 1 170 ? -16.234 -27.590 -7.047 1.00 74.38 170 ALA A N 1
ATOM 1245 C CA . ALA A 1 170 ? -17.509 -27.279 -6.422 1.00 74.38 170 ALA A CA 1
ATOM 1246 C C . ALA A 1 170 ? -18.409 -28.521 -6.345 1.00 74.38 170 ALA A C 1
ATOM 1248 O O . ALA A 1 170 ? -19.232 -28.617 -5.440 1.00 74.38 170 ALA A O 1
ATOM 1249 N N . ALA A 1 171 ? -18.238 -29.463 -7.279 1.00 83.25 171 ALA A N 1
ATOM 1250 C CA . ALA A 1 171 ? -18.944 -30.737 -7.290 1.00 83.25 171 ALA A CA 1
ATOM 1251 C C . ALA A 1 171 ? -18.282 -31.799 -6.390 1.00 83.25 171 ALA A C 1
ATOM 1253 O O . ALA A 1 171 ? -18.993 -32.508 -5.682 1.00 83.25 171 ALA A O 1
ATOM 1254 N N . ASP A 1 172 ? -16.949 -31.915 -6.405 1.00 82.25 172 ASP A N 1
ATOM 1255 C CA . ASP A 1 172 ? -16.190 -32.882 -5.603 1.00 82.25 172 ASP A CA 1
ATOM 1256 C C . ASP A 1 172 ? -14.798 -32.334 -5.200 1.00 82.25 172 ASP A C 1
ATOM 1258 O O . ASP A 1 172 ? -13.812 -32.461 -5.945 1.00 82.25 172 ASP A O 1
ATOM 1262 N N . PRO A 1 173 ? -14.680 -31.744 -3.994 1.00 73.38 173 PRO A N 1
ATOM 1263 C CA . PRO A 1 173 ? -13.439 -31.132 -3.523 1.00 73.38 173 PRO A CA 1
ATOM 1264 C C . PRO A 1 173 ? -12.280 -32.127 -3.395 1.00 73.38 173 PRO A C 1
ATOM 1266 O O . PRO A 1 173 ? -11.123 -31.770 -3.631 1.00 73.38 173 PRO A O 1
ATOM 1269 N N . ASN A 1 174 ? -12.579 -33.380 -3.041 1.00 77.94 174 ASN A N 1
ATOM 1270 C CA . ASN A 1 174 ? -11.568 -34.393 -2.739 1.00 77.94 174 ASN A CA 1
ATOM 1271 C C . ASN A 1 174 ? -10.873 -34.901 -4.005 1.00 77.94 174 ASN A C 1
ATOM 1273 O O . ASN A 1 174 ? -9.698 -35.268 -3.968 1.00 77.94 174 ASN A O 1
ATOM 1277 N N . ARG A 1 175 ? -11.583 -34.895 -5.136 1.00 75.19 175 ARG A N 1
ATOM 1278 C CA . ARG A 1 175 ? -11.057 -35.353 -6.424 1.00 75.19 175 ARG A CA 1
ATOM 1279 C C . ARG A 1 175 ? -10.268 -34.269 -7.159 1.00 75.19 175 ARG A C 1
ATOM 1281 O O . ARG A 1 175 ? -9.252 -34.573 -7.782 1.00 75.19 175 ARG A O 1
ATOM 1288 N N . ALA A 1 176 ? -10.714 -33.016 -7.080 1.00 67.62 176 ALA A N 1
ATOM 1289 C CA . ALA A 1 176 ? -10.111 -31.900 -7.811 1.00 67.62 176 ALA A CA 1
ATOM 1290 C C . ALA A 1 176 ? -8.939 -31.234 -7.064 1.00 67.62 176 ALA A C 1
ATOM 1292 O O . ALA A 1 176 ? -8.015 -30.720 -7.700 1.00 67.62 176 ALA A O 1
ATOM 1293 N N . GLY A 1 177 ? -8.945 -31.265 -5.725 1.00 70.81 177 GLY A N 1
ATOM 1294 C CA . GLY A 1 177 ? -7.955 -30.590 -4.877 1.00 70.81 177 GLY A CA 1
ATOM 1295 C C . GLY A 1 177 ? -6.487 -30.867 -5.244 1.00 70.81 177 GLY A C 1
ATOM 1296 O O . GLY A 1 177 ? -5.740 -29.907 -5.459 1.00 70.81 177 GLY A O 1
ATOM 1297 N N . PRO A 1 178 ? -6.056 -32.137 -5.391 1.00 75.81 178 PRO A N 1
ATOM 1298 C CA . PRO A 1 178 ? -4.667 -32.464 -5.723 1.00 75.81 178 PRO A CA 1
ATOM 1299 C C . PRO A 1 178 ? -4.205 -31.893 -7.072 1.00 75.81 178 PRO A C 1
ATOM 1301 O O . PRO A 1 178 ? -3.091 -31.381 -7.183 1.00 75.81 178 PRO A O 1
ATOM 1304 N N . TRP A 1 179 ? -5.067 -31.925 -8.092 1.00 70.12 179 TRP A N 1
ATOM 1305 C CA . TRP A 1 179 ? -4.747 -31.427 -9.435 1.00 70.12 179 TRP A CA 1
ATOM 1306 C C . TRP A 1 179 ? -4.589 -29.914 -9.478 1.00 70.12 179 TRP A C 1
ATOM 1308 O O . TRP A 1 179 ? -3.774 -29.381 -10.228 1.00 70.12 179 TRP A O 1
ATOM 1318 N N . ILE A 1 180 ? -5.345 -29.211 -8.646 1.00 68.31 180 ILE A N 1
ATOM 1319 C CA . ILE A 1 180 ? -5.237 -27.760 -8.534 1.00 68.31 180 ILE A CA 1
ATOM 1320 C C . ILE A 1 180 ? -4.008 -27.380 -7.754 1.00 68.31 180 ILE A C 1
ATOM 1322 O O . ILE A 1 180 ? -3.290 -26.504 -8.212 1.00 68.31 180 ILE A O 1
ATOM 1326 N N . ALA A 1 181 ? -3.730 -28.050 -6.635 1.00 70.44 181 ALA A N 1
ATOM 1327 C CA . ALA A 1 181 ? -2.493 -27.833 -5.899 1.00 70.44 181 ALA A CA 1
ATOM 1328 C C . ALA A 1 181 ? -1.275 -28.018 -6.819 1.00 70.44 181 ALA A C 1
ATOM 1330 O O . ALA A 1 181 ? -0.383 -27.171 -6.832 1.00 70.44 181 ALA A O 1
ATOM 1331 N N . LEU A 1 182 ? -1.289 -29.059 -7.662 1.00 73.12 182 LEU A N 1
ATOM 1332 C CA . LEU A 1 182 ? -0.259 -29.293 -8.671 1.00 73.12 182 LEU A CA 1
ATOM 1333 C C . LEU A 1 182 ? -0.187 -28.162 -9.709 1.00 73.12 182 LEU A C 1
ATOM 1335 O O . LEU A 1 182 ? 0.891 -27.623 -9.941 1.00 73.12 182 LEU A O 1
ATOM 1339 N N . ASN A 1 183 ? -1.310 -27.760 -10.311 1.00 71.31 183 ASN A N 1
ATOM 1340 C CA . ASN A 1 183 ? -1.329 -26.672 -11.295 1.00 71.31 183 ASN A CA 1
ATOM 1341 C C . ASN A 1 183 ? -0.927 -25.320 -10.697 1.00 71.31 183 ASN A C 1
ATOM 1343 O O . ASN A 1 183 ? -0.241 -24.544 -11.360 1.00 71.31 183 ASN A O 1
ATOM 1347 N N . LEU A 1 184 ? -1.306 -25.039 -9.451 1.00 72.50 184 LEU A N 1
ATOM 1348 C CA . LEU A 1 184 ? -0.893 -23.838 -8.732 1.00 72.50 184 LEU A CA 1
ATOM 1349 C C . LEU A 1 184 ? 0.614 -23.867 -8.479 1.00 72.50 184 LEU A C 1
ATOM 1351 O O . LEU A 1 184 ? 1.284 -22.876 -8.744 1.00 72.50 184 LEU A O 1
ATOM 1355 N N . ALA A 1 185 ? 1.154 -25.007 -8.036 1.00 70.88 185 ALA A N 1
ATOM 1356 C CA . ALA A 1 185 ? 2.586 -25.189 -7.824 1.00 70.88 185 ALA A CA 1
ATOM 1357 C C . ALA A 1 185 ? 3.385 -25.044 -9.128 1.00 70.88 185 ALA A C 1
ATOM 1359 O O . ALA A 1 185 ? 4.402 -24.355 -9.145 1.00 70.88 185 ALA A O 1
ATOM 1360 N N . LEU A 1 186 ? 2.907 -25.625 -10.232 1.00 69.12 186 LEU A N 1
ATOM 1361 C CA . LEU A 1 186 ? 3.531 -25.501 -11.553 1.00 69.12 186 LEU A CA 1
ATOM 1362 C C . LEU A 1 186 ? 3.449 -24.070 -12.096 1.00 69.12 186 LEU A C 1
ATOM 1364 O O . LEU A 1 186 ? 4.436 -23.556 -12.613 1.00 69.12 186 LEU A O 1
ATOM 1368 N N . SER A 1 187 ? 2.304 -23.403 -11.935 1.00 71.06 187 SER A N 1
ATOM 1369 C CA . SER A 1 187 ? 2.129 -22.001 -12.337 1.00 71.06 187 SER A CA 1
ATOM 1370 C C . SER A 1 187 ? 3.034 -21.081 -11.522 1.00 71.06 187 SER A C 1
ATOM 1372 O O . SER A 1 187 ? 3.666 -20.186 -12.071 1.00 71.06 187 SER A O 1
ATOM 1374 N N . LEU A 1 188 ? 3.145 -21.331 -10.216 1.00 73.12 188 LEU A N 1
ATOM 1375 C CA . LEU A 1 188 ? 4.037 -20.607 -9.321 1.00 73.12 188 LEU A CA 1
ATOM 1376 C C . LEU A 1 188 ? 5.503 -20.828 -9.700 1.00 73.12 188 LEU A C 1
ATOM 1378 O O . LEU A 1 188 ? 6.254 -19.863 -9.786 1.00 73.12 188 LEU A O 1
ATOM 1382 N N . ALA A 1 189 ? 5.897 -22.069 -9.989 1.00 68.94 189 ALA A N 1
ATOM 1383 C CA . ALA A 1 189 ? 7.238 -22.394 -10.462 1.00 68.94 189 ALA A CA 1
ATOM 1384 C C . ALA A 1 189 ? 7.551 -21.703 -11.798 1.00 68.94 189 ALA A C 1
ATOM 1386 O O . ALA A 1 189 ? 8.628 -21.134 -11.947 1.00 68.94 189 ALA A O 1
ATOM 1387 N N . ALA A 1 190 ? 6.601 -21.681 -12.738 1.00 68.56 190 ALA A N 1
ATOM 1388 C CA . ALA A 1 190 ? 6.744 -20.972 -14.006 1.00 68.56 190 ALA A CA 1
ATOM 1389 C C . ALA A 1 190 ? 6.871 -19.454 -13.805 1.00 68.56 190 ALA A C 1
ATOM 1391 O O . ALA A 1 190 ? 7.745 -18.828 -14.399 1.00 68.56 190 ALA A O 1
ATOM 1392 N N . LEU A 1 191 ? 6.056 -18.857 -12.931 1.00 63.66 191 LEU A N 1
ATOM 1393 C CA . LEU A 1 191 ? 6.161 -17.436 -12.601 1.00 63.66 191 LEU A CA 1
ATOM 1394 C C . LEU A 1 191 ? 7.501 -17.105 -11.937 1.00 63.66 191 LEU A C 1
ATOM 1396 O O . LEU A 1 191 ? 8.129 -16.120 -12.306 1.00 63.66 191 LEU A O 1
ATOM 1400 N N . VAL A 1 192 ? 7.968 -17.932 -11.000 1.00 71.50 192 VAL A N 1
ATOM 1401 C CA . VAL A 1 192 ? 9.285 -17.766 -10.365 1.00 71.50 192 VAL A CA 1
ATOM 1402 C C . VAL A 1 192 ? 10.413 -17.940 -11.375 1.00 71.50 192 VAL A C 1
ATOM 1404 O O . VAL A 1 192 ? 11.414 -17.238 -11.298 1.00 71.50 192 VAL A O 1
ATOM 1407 N N . TRP A 1 193 ? 10.260 -18.839 -12.344 1.00 70.62 193 TRP A N 1
ATOM 1408 C CA . TRP A 1 193 ? 11.244 -19.029 -13.404 1.00 70.62 193 TRP A CA 1
ATOM 1409 C C . TRP A 1 193 ? 11.327 -17.820 -14.349 1.00 70.62 193 TRP A C 1
ATOM 1411 O O . TRP A 1 193 ? 12.426 -17.409 -14.706 1.00 70.62 193 TRP A O 1
ATOM 1421 N N . VAL A 1 194 ? 10.189 -17.215 -14.710 1.00 67.00 194 VAL A N 1
ATOM 1422 C CA . VAL A 1 194 ? 10.128 -16.061 -15.630 1.00 67.00 194 VAL A CA 1
ATOM 1423 C C . VAL A 1 194 ? 10.482 -14.739 -14.942 1.00 67.00 194 VAL A C 1
ATOM 1425 O O . VAL A 1 194 ? 11.204 -13.923 -15.506 1.00 67.00 194 VAL A O 1
ATOM 1428 N N . PHE A 1 195 ? 9.965 -14.509 -13.736 1.00 61.94 195 PHE A N 1
ATOM 1429 C CA . PHE A 1 195 ? 10.031 -13.217 -13.039 1.00 61.94 195 PHE A CA 1
ATOM 1430 C C . PHE A 1 195 ? 10.943 -13.237 -11.801 1.00 61.94 195 PHE A C 1
ATOM 1432 O O . PHE A 1 195 ? 11.107 -12.220 -11.127 1.00 61.94 195 PHE A O 1
ATOM 1439 N N . GLY A 1 196 ? 11.543 -14.385 -11.485 1.00 74.50 196 GLY A N 1
ATOM 1440 C CA . GLY A 1 196 ? 12.443 -14.558 -10.350 1.00 74.50 196 GLY A CA 1
ATOM 1441 C C . GLY A 1 196 ? 11.741 -14.757 -8.995 1.00 74.50 196 GLY A C 1
ATOM 1442 O O . GLY A 1 196 ? 10.510 -14.797 -8.894 1.00 74.50 196 GLY A O 1
ATOM 1443 N N . PRO A 1 197 ? 12.525 -14.853 -7.901 1.00 74.38 197 PRO A N 1
ATOM 1444 C CA . PRO A 1 197 ? 12.013 -15.100 -6.548 1.00 74.38 197 PRO A CA 1
ATOM 1445 C C . PRO A 1 197 ? 11.085 -14.000 -6.012 1.00 74.38 197 PRO A C 1
ATOM 1447 O O . PRO A 1 197 ? 10.299 -14.254 -5.099 1.00 74.38 197 PRO A O 1
ATOM 1450 N N . GLY A 1 198 ? 11.140 -12.789 -6.581 1.00 62.44 198 GLY A N 1
ATOM 1451 C CA . GLY A 1 198 ? 10.309 -11.651 -6.171 1.00 62.44 198 GLY A CA 1
ATOM 1452 C C . GLY A 1 198 ? 8.802 -11.923 -6.252 1.00 62.44 198 GLY A C 1
ATOM 1453 O O . GLY A 1 198 ? 8.040 -11.390 -5.446 1.00 62.44 198 GLY A O 1
ATOM 1454 N N . VAL A 1 199 ? 8.364 -12.825 -7.140 1.00 68.38 199 VAL A N 1
ATOM 1455 C CA . VAL A 1 19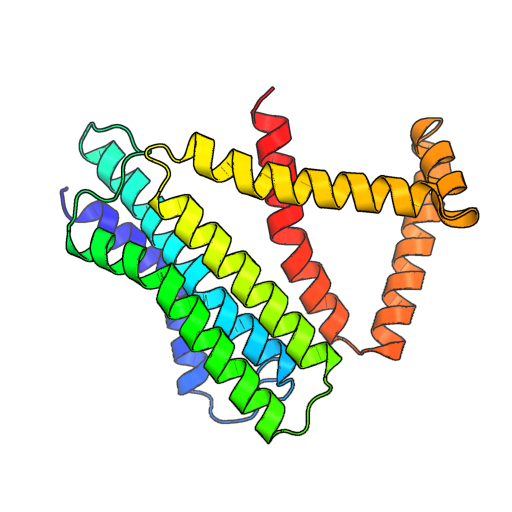9 ? 6.953 -13.241 -7.240 1.00 68.38 199 VAL A CA 1
ATOM 1456 C C . VAL A 1 199 ? 6.443 -13.869 -5.946 1.00 68.38 199 VAL A C 1
ATOM 1458 O O . VAL A 1 199 ? 5.306 -13.615 -5.552 1.00 68.38 199 VAL A O 1
ATOM 1461 N N . MET A 1 200 ? 7.273 -14.661 -5.263 1.00 66.69 200 MET A N 1
ATOM 1462 C CA . MET A 1 200 ? 6.887 -15.296 -3.999 1.00 66.69 200 MET A CA 1
ATOM 1463 C C . MET A 1 200 ? 6.608 -14.247 -2.924 1.00 66.69 200 MET A C 1
ATOM 1465 O O . MET A 1 200 ? 5.637 -14.366 -2.181 1.00 66.69 200 MET A O 1
ATOM 1469 N N . VAL A 1 201 ? 7.424 -13.190 -2.881 1.00 60.16 201 VAL A N 1
ATOM 1470 C CA . VAL A 1 201 ? 7.249 -12.070 -1.948 1.00 60.16 201 VAL A CA 1
ATOM 1471 C C . VAL A 1 201 ? 5.958 -11.318 -2.262 1.00 60.16 201 VAL A C 1
ATOM 1473 O O . VAL A 1 201 ? 5.176 -11.049 -1.353 1.00 60.16 201 VAL A O 1
ATOM 1476 N N . PHE A 1 202 ? 5.692 -11.042 -3.541 1.00 60.78 202 PHE A N 1
ATOM 1477 C CA . PHE A 1 202 ? 4.463 -10.374 -3.967 1.00 60.78 202 PHE A CA 1
ATOM 1478 C C . PHE A 1 202 ? 3.209 -11.185 -3.611 1.00 60.78 202 PHE A C 1
ATOM 1480 O O . PHE A 1 202 ? 2.278 -10.645 -3.019 1.00 60.78 202 PHE A O 1
ATOM 1487 N N . LEU A 1 203 ? 3.194 -12.489 -3.905 1.00 65.62 203 LEU A N 1
ATOM 1488 C CA . LEU A 1 203 ? 2.077 -13.371 -3.558 1.00 65.62 203 LEU A CA 1
ATOM 1489 C C . LEU A 1 203 ? 1.893 -13.504 -2.046 1.00 65.62 203 LEU A C 1
ATOM 1491 O O . LEU A 1 203 ? 0.759 -13.456 -1.576 1.00 65.62 203 LEU A O 1
ATOM 1495 N N . ALA A 1 204 ? 2.978 -13.610 -1.276 1.00 61.09 204 ALA A N 1
ATOM 1496 C CA . ALA A 1 204 ? 2.907 -13.636 0.180 1.00 61.09 204 ALA A CA 1
ATOM 1497 C C . ALA A 1 204 ? 2.307 -12.329 0.723 1.00 61.09 204 ALA A C 1
ATOM 1499 O O . ALA A 1 204 ? 1.347 -12.368 1.493 1.00 61.09 204 ALA A O 1
ATOM 1500 N N . MET A 1 205 ? 2.787 -11.173 0.254 1.00 53.19 205 MET A N 1
ATOM 1501 C CA . MET A 1 205 ? 2.262 -9.859 0.643 1.00 53.19 205 MET A CA 1
ATOM 1502 C C . MET A 1 205 ? 0.793 -9.680 0.236 1.00 53.19 205 MET A C 1
ATOM 1504 O O . MET A 1 205 ? 0.014 -9.142 1.016 1.00 53.19 205 MET A O 1
ATOM 1508 N N . ALA A 1 206 ? 0.393 -10.169 -0.942 1.00 53.59 206 ALA A N 1
ATOM 1509 C CA . ALA A 1 206 ? -0.989 -10.125 -1.422 1.00 53.59 206 ALA A CA 1
ATOM 1510 C C . ALA A 1 206 ? -1.913 -11.116 -0.690 1.00 53.59 206 ALA A C 1
ATOM 1512 O O . ALA A 1 206 ? -3.108 -10.855 -0.543 1.00 53.59 206 ALA A O 1
ATOM 1513 N N . SER A 1 207 ? -1.380 -12.238 -0.197 1.00 55.62 207 SER A N 1
ATOM 1514 C CA . SER A 1 207 ? -2.160 -13.242 0.532 1.00 55.62 207 SER A CA 1
ATOM 1515 C C . SER A 1 207 ? -2.605 -12.757 1.913 1.00 55.62 207 SER A C 1
ATOM 1517 O O . SER A 1 207 ? -3.690 -13.114 2.357 1.00 55.62 207 SER A O 1
ATOM 1519 N N . VAL A 1 208 ? -1.827 -11.889 2.568 1.00 50.50 208 VAL A N 1
ATOM 1520 C CA . VAL A 1 208 ? -2.149 -11.335 3.893 1.00 50.50 208 VAL A CA 1
ATOM 1521 C C . VAL A 1 208 ? -3.495 -10.589 3.912 1.00 50.50 208 VAL A C 1
ATOM 1523 O O . VAL A 1 208 ? -4.359 -10.979 4.700 1.00 50.50 208 VAL A O 1
ATOM 1526 N N . PRO A 1 209 ? -3.749 -9.569 3.064 1.00 46.47 209 PRO A N 1
ATOM 1527 C CA . PRO 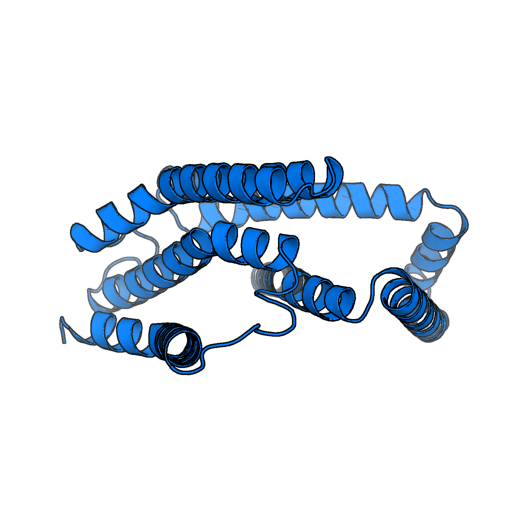A 1 209 ? -5.043 -8.890 3.048 1.00 46.47 209 PRO A CA 1
ATOM 1528 C C . PRO A 1 209 ? -6.181 -9.806 2.581 1.00 46.47 209 PRO A C 1
ATOM 1530 O O . PRO A 1 209 ? -7.302 -9.651 3.057 1.00 46.47 209 PRO A O 1
ATOM 1533 N N . LEU A 1 210 ? -5.909 -10.780 1.703 1.00 50.19 210 LEU A N 1
ATOM 1534 C CA . LEU A 1 210 ? -6.896 -11.776 1.269 1.00 50.19 210 LEU A CA 1
ATOM 1535 C C . LEU A 1 210 ? -7.349 -12.681 2.419 1.00 50.19 210 LEU A C 1
ATOM 1537 O O . LEU A 1 210 ? -8.548 -12.847 2.629 1.00 50.19 210 LEU A O 1
ATOM 1541 N N . VAL A 1 211 ? -6.403 -13.230 3.183 1.00 53.16 211 VAL A N 1
ATOM 1542 C CA . VAL A 1 211 ? -6.680 -14.062 4.361 1.00 53.16 211 VAL A CA 1
ATOM 1543 C C . VAL A 1 211 ? -7.385 -13.239 5.434 1.00 53.16 211 VAL A C 1
ATOM 1545 O O . VAL A 1 211 ? -8.361 -13.706 6.012 1.00 53.16 211 VAL A O 1
ATOM 1548 N N . PHE A 1 212 ? -6.959 -11.994 5.657 1.00 47.28 212 PHE A N 1
ATOM 1549 C CA . PHE A 1 212 ? -7.615 -11.102 6.611 1.00 47.28 212 PHE A CA 1
ATOM 1550 C C . PHE A 1 212 ? -9.067 -10.795 6.206 1.00 47.28 212 PHE A C 1
ATOM 1552 O O . PHE A 1 212 ? -9.966 -10.887 7.039 1.00 47.28 212 PHE A O 1
ATOM 1559 N N . CYS A 1 213 ? -9.325 -10.517 4.921 1.00 47.97 213 CYS A N 1
ATOM 1560 C CA . CYS A 1 213 ? -10.687 -10.356 4.399 1.00 47.97 213 CYS A CA 1
ATOM 1561 C C . CYS A 1 213 ? -11.516 -11.637 4.554 1.00 47.97 213 CYS A C 1
ATOM 1563 O O . CYS A 1 213 ? -12.684 -11.560 4.924 1.00 47.97 213 CYS A O 1
ATOM 1565 N N . ALA A 1 214 ? -10.927 -12.807 4.290 1.00 48.12 214 ALA A N 1
ATOM 1566 C CA . ALA A 1 214 ? -11.608 -14.087 4.447 1.00 48.12 214 ALA A CA 1
ATOM 1567 C C . ALA A 1 214 ? -12.004 -14.341 5.911 1.00 48.12 214 ALA A C 1
ATOM 1569 O O . ALA A 1 214 ? -13.161 -14.648 6.177 1.00 48.12 214 ALA A O 1
ATOM 1570 N N . ILE A 1 215 ? -11.082 -14.143 6.860 1.00 47.09 215 ILE A N 1
ATOM 1571 C CA . ILE A 1 215 ? -11.346 -14.298 8.300 1.00 47.09 215 ILE A CA 1
ATOM 1572 C C . ILE A 1 215 ? -12.461 -13.352 8.753 1.00 47.09 215 ILE A C 1
ATOM 1574 O O . ILE A 1 215 ? -13.388 -13.788 9.427 1.00 47.09 215 ILE A O 1
ATOM 1578 N N . LEU A 1 216 ? -12.410 -12.076 8.352 1.00 46.28 216 LEU A N 1
ATOM 1579 C CA . LEU A 1 216 ? -13.450 -11.112 8.712 1.00 46.28 216 LEU A CA 1
ATOM 1580 C C . LEU A 1 216 ?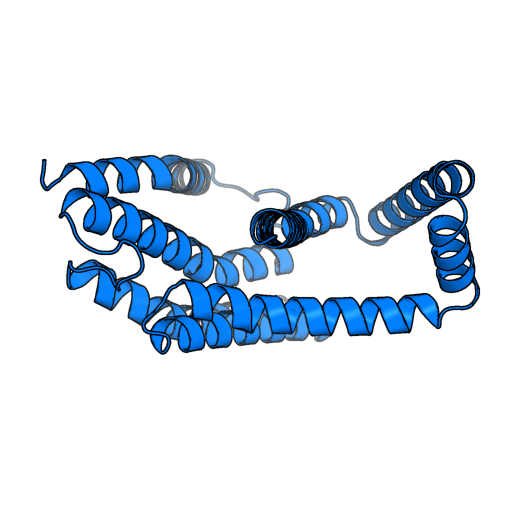 -14.832 -11.525 8.198 1.00 46.28 216 LEU A C 1
ATOM 1582 O O . LEU A 1 216 ? -15.799 -11.360 8.930 1.00 46.28 216 LEU A O 1
ATOM 1586 N N . MET A 1 217 ? -14.931 -12.093 6.991 1.00 49.25 217 MET A N 1
ATOM 1587 C CA . MET A 1 217 ? -16.211 -12.587 6.470 1.00 49.25 217 MET A CA 1
ATOM 1588 C C . MET A 1 217 ? -16.747 -13.786 7.257 1.00 49.25 217 MET A C 1
ATOM 1590 O O . MET A 1 217 ? -17.933 -13.816 7.569 1.00 49.25 217 MET A O 1
ATOM 1594 N N . PHE A 1 218 ? -15.889 -14.748 7.612 1.00 46.38 218 PHE A N 1
ATOM 1595 C CA . PHE A 1 218 ? -16.307 -15.929 8.378 1.00 46.38 218 PHE A CA 1
ATOM 1596 C C . PHE A 1 218 ? -16.636 -15.627 9.847 1.00 46.38 218 PHE A C 1
ATOM 1598 O O . PHE A 1 218 ? -17.312 -16.423 10.484 1.00 46.38 218 PHE A O 1
ATOM 1605 N N . CYS A 1 219 ? -16.167 -14.503 10.395 1.00 39.69 219 CYS A N 1
ATOM 1606 C CA . CYS A 1 219 ? -16.488 -14.076 11.759 1.00 39.69 219 CYS A CA 1
ATOM 1607 C C . CYS A 1 219 ? -17.742 -13.190 11.862 1.00 39.69 219 CYS A C 1
ATOM 1609 O O . CYS A 1 219 ? -18.133 -12.844 12.975 1.00 39.69 219 CYS A O 1
ATOM 1611 N N . THR A 1 220 ? -18.334 -12.770 10.738 1.00 39.03 220 THR A N 1
ATOM 1612 C CA . THR A 1 220 ? -19.545 -11.924 10.710 1.00 39.03 220 THR A CA 1
ATOM 1613 C C . THR A 1 220 ? -20.850 -12.693 10.479 1.00 39.03 220 THR A C 1
ATOM 1615 O O . THR A 1 220 ? -21.907 -12.063 10.435 1.00 39.03 220 THR A O 1
ATOM 1618 N N . GLU A 1 221 ? -20.782 -14.019 10.349 1.00 37.47 221 GLU A N 1
ATOM 1619 C CA . GLU A 1 221 ? -21.929 -14.943 10.388 1.00 37.47 221 GLU A CA 1
ATOM 1620 C C . GLU A 1 221 ? -21.989 -15.661 11.743 1.00 37.47 221 GLU A C 1
ATOM 1622 O O . GLU A 1 221 ? -23.119 -15.867 12.241 1.00 37.47 221 GLU A O 1
#

Organism: NCBI:txid2609175

Sequence (221 aa):
MQFLPYAIGIFLLTPFFIWAGFYVIMPGPKWGVTDAPLTASMLMVSLPLVAYHSLAGLAFVANSMAGRTGETAPVWTPARRFGQAMAPLTILLTAGSLAWLASLGESAYAMAGVAALGLFMALSLAGAESSRSFGHMLTAPAAGVLMGLRQAGRLLLAVPVIGHMLREIAADPNRAGPWIALNLALSLAALVWVFGPGVMVFLAMASVPLVFCAILMFCTE

Foldseek 3Di:
DLCVLVVVLVVVCVVVVVVVVCVVVDDDDDPLANVDLLSVLLVQLCVLVVVLVSLLVSQLVNQVVVVHHSFAARPDPVSNVSLVVSLVSSVVSLVVSLVVCVVVVHDPVSNVVSNVSSVLSSVLSVLVNVDRGVVVSCCPVLVVVVVVVVVVVVVLLVPPPSVVLVVVCVVPVVVSVVVVVVVVVVVQVVCCVVVNPSVVVVVVVVVVVVVVSVVVVVVVD